Protein AF-A0AAE5ACA1-F1 (afdb_monomer)

Structure (mmCIF, N/CA/C/O backbone):
data_AF-A0AAE5ACA1-F1
#
_entry.id   AF-A0AAE5ACA1-F1
#
loop_
_atom_site.group_PDB
_atom_site.id
_atom_site.type_symbol
_atom_site.label_atom_id
_atom_site.label_alt_id
_atom_site.label_comp_id
_atom_site.label_asym_id
_atom_site.label_entity_id
_atom_site.label_seq_id
_atom_site.pdbx_PDB_ins_code
_atom_site.Cartn_x
_atom_site.Cartn_y
_atom_site.Cartn_z
_atom_site.occupancy
_atom_site.B_iso_or_equiv
_atom_site.auth_seq_id
_atom_site.auth_comp_id
_atom_site.auth_asym_id
_atom_site.auth_atom_id
_atom_site.pdbx_PDB_model_num
ATOM 1 N N . MET A 1 1 ? -1.732 9.819 24.406 1.00 67.88 1 MET A N 1
ATOM 2 C CA . MET A 1 1 ? -2.310 10.592 23.295 1.00 67.88 1 MET A CA 1
ATOM 3 C C . MET A 1 1 ? -3.743 10.126 23.120 1.00 67.88 1 MET A C 1
ATOM 5 O O . MET A 1 1 ? -3.952 8.918 23.085 1.00 67.88 1 MET A O 1
ATOM 9 N N . GLU A 1 2 ? -4.710 11.038 23.127 1.00 81.44 2 GLU A N 1
ATOM 10 C CA . GLU A 1 2 ? -6.114 10.719 22.841 1.00 81.44 2 GLU A CA 1
ATOM 11 C C . GLU A 1 2 ? -6.339 10.936 21.340 1.00 81.44 2 GLU A C 1
ATOM 13 O O . GLU A 1 2 ? -6.023 12.008 20.834 1.00 81.44 2 GLU A O 1
ATOM 18 N N . ILE A 1 3 ? -6.779 9.899 20.620 1.00 90.94 3 ILE A N 1
ATOM 19 C CA . ILE A 1 3 ? -7.011 9.970 19.170 1.00 90.94 3 ILE A CA 1
ATOM 20 C C . ILE A 1 3 ? -8.445 10.446 18.935 1.00 90.94 3 ILE A C 1
ATOM 22 O O . ILE A 1 3 ? -9.387 9.801 19.400 1.00 90.94 3 ILE A O 1
ATOM 26 N N . ASP A 1 4 ? -8.607 11.526 18.173 1.00 92.88 4 ASP A N 1
ATOM 27 C CA . ASP A 1 4 ? -9.909 11.953 17.661 1.00 92.88 4 ASP A CA 1
ATOM 28 C C . ASP A 1 4 ? -10.275 11.122 16.420 1.00 92.88 4 ASP A C 1
ATOM 30 O O . ASP A 1 4 ? -9.836 11.387 15.300 1.00 92.88 4 ASP A O 1
ATOM 34 N N . PHE A 1 5 ? -11.079 10.077 16.619 1.00 94.19 5 PHE A N 1
ATOM 35 C CA . PHE A 1 5 ? -11.501 9.207 15.523 1.00 94.19 5 PHE A CA 1
ATOM 36 C C . PHE A 1 5 ? -12.551 9.834 14.596 1.00 94.19 5 PHE A C 1
ATOM 38 O O . PHE A 1 5 ? -12.733 9.321 13.490 1.00 94.19 5 PHE A O 1
ATOM 45 N N . ASP A 1 6 ? -13.198 10.935 14.991 1.00 92.62 6 ASP A N 1
ATOM 46 C CA . ASP A 1 6 ? -14.065 11.694 14.086 1.00 92.62 6 ASP A CA 1
ATOM 47 C C . ASP A 1 6 ? -13.211 12.477 13.080 1.00 92.62 6 ASP A C 1
ATOM 49 O O . ASP A 1 6 ? -13.535 12.515 11.888 1.00 92.62 6 ASP A O 1
ATOM 53 N N . GLN A 1 7 ? -12.071 13.023 13.525 1.00 91.38 7 GLN A N 1
ATOM 54 C CA . GLN A 1 7 ? -11.072 13.594 12.619 1.00 91.38 7 GLN A CA 1
ATOM 55 C C . GLN A 1 7 ? -10.506 12.525 11.676 1.00 91.38 7 GLN A C 1
ATOM 57 O O . GLN A 1 7 ? -10.502 12.735 10.462 1.00 91.38 7 GLN A O 1
ATOM 62 N N . VAL A 1 8 ? -10.102 11.359 12.200 1.00 93.50 8 VAL A N 1
ATOM 63 C CA . VAL A 1 8 ? -9.624 10.244 11.358 1.00 93.50 8 VAL A CA 1
ATOM 64 C C . VAL A 1 8 ? -10.678 9.872 10.312 1.00 93.50 8 VAL A C 1
ATOM 66 O O . VAL A 1 8 ? -10.352 9.753 9.135 1.00 93.50 8 VAL A O 1
ATOM 69 N N . ALA A 1 9 ? -11.954 9.753 10.695 1.00 93.88 9 ALA A N 1
ATOM 70 C CA . ALA A 1 9 ? -13.037 9.459 9.756 1.00 93.88 9 ALA A CA 1
ATOM 71 C C . ALA A 1 9 ? -13.152 10.506 8.631 1.00 93.88 9 ALA A C 1
ATOM 73 O O . ALA A 1 9 ? -13.377 10.145 7.474 1.00 93.88 9 ALA A O 1
ATOM 74 N N . ALA A 1 10 ? -12.983 11.792 8.949 1.00 91.44 10 ALA A N 1
ATOM 75 C CA . ALA A 1 10 ? -13.021 12.865 7.958 1.00 91.44 10 ALA A CA 1
ATOM 76 C C . ALA A 1 10 ? -11.857 12.789 6.951 1.00 91.44 10 ALA A C 1
ATOM 78 O O . ALA A 1 10 ? -12.028 13.171 5.793 1.00 91.44 10 ALA A O 1
ATOM 79 N N . GLU A 1 11 ? -10.699 12.270 7.362 1.00 90.38 11 GLU A N 1
ATOM 80 C CA . GLU A 1 11 ? -9.520 12.112 6.501 1.00 90.38 11 GLU A CA 1
ATOM 81 C C . GLU A 1 11 ? -9.632 10.920 5.540 1.00 90.38 11 GLU A C 1
ATOM 83 O O . GLU A 1 11 ? -9.074 10.967 4.446 1.00 90.38 11 GLU A O 1
ATOM 88 N N . LEU A 1 12 ? -10.375 9.867 5.902 1.00 90.75 12 LEU A N 1
ATOM 89 C CA . LEU A 1 12 ? -10.490 8.646 5.089 1.00 90.75 12 LEU A CA 1
ATOM 90 C C . LEU A 1 12 ? -11.206 8.856 3.753 1.00 90.75 12 LEU A C 1
ATOM 92 O O . LEU A 1 12 ? -11.100 8.013 2.863 1.00 90.75 12 LEU A O 1
ATOM 96 N N . THR A 1 13 ? -11.993 9.922 3.600 1.00 82.19 13 THR A N 1
ATOM 97 C CA . THR A 1 13 ? -12.669 10.196 2.333 1.00 82.19 13 THR A CA 1
ATOM 98 C C . THR A 1 13 ? -12.988 11.676 2.149 1.00 82.19 13 THR A C 1
ATOM 100 O O . THR A 1 13 ? -13.718 12.283 2.925 1.00 82.19 13 THR A O 1
ATOM 103 N N . SER A 1 14 ? -12.509 12.254 1.045 1.00 75.19 14 SER A N 1
ATOM 104 C CA . SER A 1 14 ? -12.873 13.620 0.634 1.00 75.19 14 SER A CA 1
ATOM 105 C C . SER A 1 14 ? -14.267 13.702 -0.003 1.00 75.19 14 SER A C 1
ATOM 107 O O . SER A 1 14 ? -14.887 14.766 -0.048 1.00 75.19 14 SER A O 1
ATOM 109 N N . LYS A 1 15 ? -14.770 12.573 -0.517 1.00 71.25 15 LYS A N 1
ATOM 110 C CA . LYS A 1 15 ? -16.082 12.433 -1.156 1.00 71.25 15 LYS A CA 1
ATOM 111 C C . LYS A 1 15 ? -16.734 11.157 -0.640 1.00 71.25 15 LYS A C 1
ATOM 113 O O . LYS A 1 15 ? -16.559 10.095 -1.231 1.00 71.25 15 LYS A O 1
ATOM 118 N N . GLY A 1 16 ? -17.503 11.270 0.436 1.00 85.69 16 GLY A N 1
ATOM 119 C CA . GLY A 1 16 ? -18.169 10.122 1.035 1.00 85.69 16 GLY A CA 1
ATOM 120 C C . GLY A 1 16 ? -18.468 10.319 2.511 1.00 85.69 16 GLY A C 1
ATOM 121 O O . GLY A 1 16 ? -18.552 11.447 3.000 1.00 85.69 16 GLY A O 1
ATOM 122 N N . LYS A 1 17 ? -18.646 9.198 3.204 1.00 93.50 17 LYS A N 1
ATOM 123 C CA . LYS A 1 17 ? -18.712 9.113 4.661 1.00 93.50 17 LYS A CA 1
ATOM 124 C C . LYS A 1 17 ? -17.820 7.975 5.128 1.00 93.50 17 LYS A C 1
ATOM 126 O O . LYS A 1 17 ? -17.841 6.907 4.522 1.00 93.50 17 LYS A O 1
ATOM 131 N N . ALA A 1 18 ? -17.101 8.195 6.217 1.00 96.06 18 ALA A N 1
ATOM 132 C CA . ALA A 1 18 ? -16.502 7.118 6.981 1.00 96.06 18 ALA A CA 1
ATOM 133 C C . ALA A 1 18 ? -17.106 7.092 8.386 1.00 96.06 18 ALA A C 1
ATOM 135 O O . ALA A 1 18 ? -17.489 8.128 8.929 1.00 96.06 18 ALA A O 1
ATOM 136 N N . GLU A 1 19 ? -17.227 5.898 8.945 1.00 95.81 19 GLU A N 1
ATOM 137 C CA . GLU A 1 19 ? -17.817 5.647 10.255 1.00 95.81 19 GLU A CA 1
ATOM 138 C C . GLU A 1 19 ? -16.906 4.691 11.022 1.00 95.81 19 GLU A C 1
ATOM 140 O O . GLU A 1 19 ? -16.584 3.608 10.525 1.00 95.81 19 GLU A O 1
ATOM 145 N N . LEU A 1 20 ? -16.494 5.081 12.230 1.00 97.31 20 LEU A N 1
ATOM 146 C CA . LEU A 1 20 ? -15.822 4.172 13.153 1.00 97.31 20 LEU A CA 1
ATOM 147 C C . LEU A 1 20 ? -16.817 3.097 13.601 1.00 97.31 20 LEU A C 1
ATOM 149 O O . LEU A 1 20 ? -17.879 3.406 14.142 1.00 97.31 20 LEU A O 1
ATOM 153 N N . ILE A 1 21 ? -16.455 1.828 13.428 1.00 97.94 21 ILE A N 1
ATOM 154 C CA . ILE A 1 21 ? -17.321 0.713 13.803 1.00 97.94 21 ILE A CA 1
ATOM 155 C C . ILE A 1 21 ? -17.031 0.297 15.239 1.00 97.94 21 ILE A C 1
ATOM 157 O O . ILE A 1 21 ? -15.906 -0.060 15.592 1.00 97.94 21 ILE A O 1
ATOM 161 N N . LEU A 1 22 ? -18.076 0.328 16.065 1.00 96.19 22 LEU A N 1
ATOM 162 C CA . LEU A 1 22 ? -18.044 -0.149 17.445 1.00 96.19 22 LEU A CA 1
ATOM 163 C C . LEU A 1 22 ? -18.603 -1.579 17.543 1.00 96.19 22 LEU A C 1
ATOM 165 O O . LEU A 1 22 ? -19.462 -1.943 16.729 1.00 96.19 22 LEU A O 1
ATOM 169 N N . PRO A 1 23 ? -18.165 -2.394 18.525 1.00 94.75 23 PRO A N 1
ATOM 170 C CA . PRO A 1 23 ? -18.620 -3.781 18.688 1.00 94.75 23 PRO A CA 1
ATOM 171 C C . PRO A 1 23 ? -20.138 -3.955 18.804 1.00 94.75 23 PRO A C 1
ATOM 173 O O . PRO A 1 23 ? -20.672 -4.994 18.423 1.00 94.75 23 PRO A O 1
ATOM 176 N N . ASP A 1 24 ? -20.819 -2.959 19.364 1.00 93.62 24 ASP A N 1
ATOM 177 C CA . ASP A 1 24 ? -22.258 -2.923 19.625 1.00 93.62 24 ASP A CA 1
ATOM 178 C C . ASP A 1 24 ? -23.060 -2.222 18.515 1.00 93.62 24 ASP A C 1
ATOM 180 O O . ASP A 1 24 ? -24.291 -2.169 18.568 1.00 93.62 24 ASP A O 1
ATOM 184 N N . SER A 1 25 ? -22.381 -1.711 17.486 1.00 94.50 25 SER A N 1
ATOM 185 C CA . SER A 1 25 ? -23.029 -1.095 16.331 1.00 94.50 25 SER A CA 1
ATOM 186 C C . SER A 1 25 ? -23.761 -2.133 15.473 1.00 94.50 25 SER A C 1
ATOM 188 O O . SER A 1 25 ? -23.367 -3.295 15.377 1.00 94.50 25 SER A O 1
ATOM 190 N N . ALA A 1 26 ? -24.812 -1.705 14.766 1.00 92.06 26 ALA A N 1
ATOM 191 C CA . ALA A 1 26 ? -25.564 -2.590 13.871 1.00 92.06 26 ALA A CA 1
ATOM 192 C C . ALA A 1 26 ? -24.689 -3.196 12.753 1.00 92.06 26 ALA A C 1
ATOM 194 O O . ALA A 1 26 ? -24.917 -4.331 12.341 1.00 92.06 26 ALA A O 1
ATOM 195 N N . ARG A 1 27 ? -23.665 -2.460 12.299 1.00 94.56 27 ARG A N 1
ATOM 196 C CA . ARG A 1 27 ? -22.731 -2.886 11.243 1.00 94.56 27 ARG A CA 1
ATOM 197 C C . ARG A 1 27 ? -21.652 -3.854 11.723 1.00 94.56 27 ARG A C 1
ATOM 199 O O . ARG A 1 27 ? -20.968 -4.436 10.888 1.00 94.56 27 ARG A O 1
ATOM 206 N N . ALA A 1 28 ? -21.504 -4.069 13.031 1.00 95.44 28 ALA A N 1
ATOM 207 C CA . ALA A 1 28 ? -20.516 -5.001 13.577 1.00 95.44 28 ALA A CA 1
ATOM 208 C C . ALA A 1 28 ? -20.670 -6.428 13.017 1.00 95.44 28 ALA A 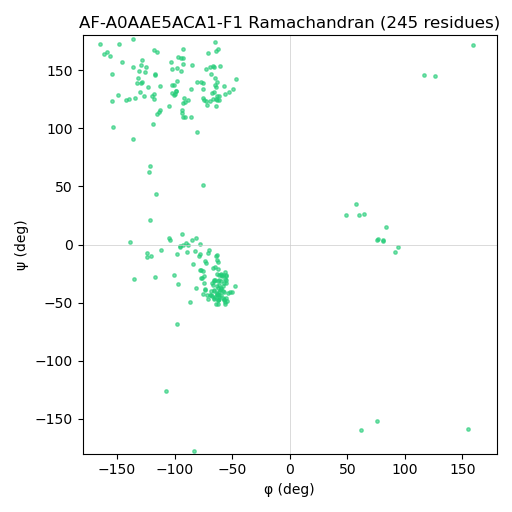C 1
ATOM 210 O O . ALA A 1 28 ? -19.686 -7.149 12.884 1.00 95.44 28 ALA A O 1
ATOM 211 N N . ALA A 1 29 ? -21.897 -6.826 12.657 1.00 94.88 29 ALA A N 1
ATOM 212 C CA . ALA A 1 29 ? -22.193 -8.132 12.068 1.00 94.88 29 ALA A CA 1
ATOM 213 C C . ALA A 1 29 ? -21.713 -8.290 10.611 1.00 94.88 29 ALA A C 1
ATOM 215 O O . ALA A 1 29 ? -21.649 -9.413 10.117 1.00 94.88 29 ALA A O 1
ATOM 216 N N . GLU A 1 30 ? -21.398 -7.188 9.927 1.00 96.12 30 GLU A N 1
ATOM 217 C CA . GLU A 1 30 ? -20.930 -7.166 8.534 1.00 96.12 30 GLU A CA 1
ATOM 218 C C . GLU A 1 30 ? -19.397 -7.069 8.431 1.00 96.12 30 GLU A C 1
ATOM 220 O O . GLU A 1 30 ? -18.847 -7.191 7.337 1.00 96.12 30 GLU A O 1
ATOM 225 N N . VAL A 1 31 ? -18.701 -6.843 9.552 1.00 97.31 31 VAL A N 1
ATOM 226 C CA . VAL A 1 31 ? -17.237 -6.728 9.588 1.00 97.31 31 VAL A CA 1
ATOM 227 C C . VAL A 1 31 ? -16.596 -8.061 9.182 1.00 97.31 31 VAL A C 1
ATOM 229 O O . VAL A 1 31 ? -17.020 -9.106 9.686 1.00 97.31 31 VAL A O 1
ATOM 232 N N . PRO A 1 32 ? -15.552 -8.048 8.326 1.00 96.25 32 PRO A N 1
ATOM 233 C CA . PRO A 1 32 ? -14.810 -9.250 7.964 1.00 96.25 32 PRO A CA 1
ATOM 234 C C . PRO A 1 32 ? -14.392 -10.078 9.181 1.00 96.25 32 PRO A C 1
ATOM 236 O O . PRO A 1 32 ? -13.854 -9.540 10.150 1.00 96.25 32 PRO A O 1
ATOM 239 N N . GLU A 1 33 ? -14.598 -11.398 9.120 1.00 95.00 33 GLU A N 1
ATOM 240 C CA . GLU A 1 33 ? -14.386 -12.303 10.260 1.00 95.00 33 GLU A CA 1
ATOM 241 C C . GLU A 1 33 ? -12.977 -12.166 10.857 1.00 95.00 33 GLU A C 1
ATOM 243 O O . GLU A 1 33 ? -12.813 -12.073 12.075 1.00 95.00 33 GLU A O 1
ATOM 248 N N . ARG A 1 34 ? -11.964 -12.052 9.989 1.00 94.62 34 ARG A N 1
ATOM 249 C CA . ARG A 1 34 ? -10.560 -11.868 10.384 1.00 94.62 34 ARG A CA 1
ATOM 250 C C . ARG A 1 34 ? -10.316 -10.603 11.214 1.00 94.62 34 ARG A C 1
ATOM 252 O O . ARG A 1 34 ? -9.392 -10.574 12.015 1.00 94.62 34 ARG A O 1
ATOM 259 N N . TRP A 1 35 ? -11.147 -9.573 11.072 1.00 97.50 35 TRP A N 1
ATOM 260 C CA . TRP A 1 35 ? -11.010 -8.310 11.800 1.00 97.50 35 TRP A CA 1
ATOM 261 C C . TRP A 1 35 ? -11.857 -8.247 13.070 1.00 97.50 35 TRP A C 1
ATOM 263 O O . TRP A 1 35 ? -11.758 -7.274 13.817 1.00 97.50 35 TRP A O 1
ATOM 273 N N . LEU A 1 36 ? -12.648 -9.281 13.380 1.00 96.88 36 LEU A N 1
ATOM 274 C CA . LEU A 1 36 ? -13.468 -9.302 14.594 1.00 96.88 36 LEU A CA 1
ATOM 275 C C . LEU A 1 36 ? -12.630 -9.225 15.875 1.00 96.88 36 LEU A C 1
ATOM 277 O O . LEU A 1 36 ? -13.101 -8.666 16.863 1.00 96.88 36 LEU A O 1
ATOM 281 N N . GLY A 1 37 ? -11.401 -9.750 15.865 1.00 97.25 37 GLY A N 1
ATOM 282 C CA . GLY A 1 37 ? -10.477 -9.611 16.994 1.00 97.25 37 GLY A CA 1
ATOM 283 C C . GLY A 1 37 ? -10.041 -8.159 17.220 1.00 97.25 37 GLY A C 1
ATOM 284 O O . GLY A 1 37 ? -10.004 -7.708 18.359 1.00 97.25 37 GLY A O 1
ATOM 285 N N . VAL A 1 38 ? -9.806 -7.399 16.144 1.00 98.12 38 VAL A N 1
ATOM 286 C CA . VAL A 1 38 ? -9.532 -5.954 16.230 1.00 98.12 38 VAL A CA 1
ATOM 287 C C . VAL A 1 38 ? -10.786 -5.198 16.663 1.00 98.12 38 VAL A C 1
ATOM 289 O O . VAL A 1 38 ? -10.714 -4.340 17.534 1.00 98.12 38 VAL A O 1
ATOM 292 N N . LEU A 1 39 ? -11.953 -5.528 16.102 1.00 98.12 39 LEU A N 1
ATOM 293 C CA . LEU A 1 39 ? -13.209 -4.874 16.465 1.00 98.12 39 LEU A CA 1
ATOM 294 C C . LEU A 1 39 ? -13.509 -5.018 17.962 1.00 98.12 39 LEU A C 1
ATOM 296 O O . LEU A 1 39 ? -13.885 -4.042 18.596 1.00 98.12 39 LEU A O 1
ATOM 300 N N . ARG A 1 40 ? -13.349 -6.228 18.511 1.00 97.00 40 ARG A N 1
ATOM 301 C CA . ARG A 1 40 ? -13.736 -6.585 19.886 1.00 97.00 40 ARG A CA 1
ATOM 302 C C . ARG A 1 40 ? -12.652 -6.343 20.936 1.00 97.00 40 ARG A C 1
ATOM 304 O O . ARG A 1 40 ? -12.940 -6.555 22.105 1.00 97.00 40 ARG A O 1
ATOM 311 N N . GLY A 1 41 ? -11.435 -5.965 20.544 1.00 96.56 41 GLY A N 1
ATOM 312 C CA . GLY A 1 41 ? -10.348 -5.727 21.494 1.00 96.56 41 GLY A CA 1
ATOM 313 C C . GLY A 1 41 ? -10.676 -4.564 22.431 1.00 96.56 41 GLY A C 1
ATOM 314 O O . GLY A 1 41 ? -10.997 -3.464 21.967 1.00 96.56 41 GLY A O 1
ATOM 315 N N . ASP A 1 42 ? -10.554 -4.790 23.738 1.00 93.75 42 ASP A N 1
ATOM 316 C CA . ASP A 1 42 ? -10.948 -3.838 24.783 1.00 93.75 42 ASP A CA 1
ATOM 317 C C . ASP A 1 42 ? -9.908 -2.718 24.950 1.00 93.75 42 ASP A C 1
ATOM 319 O O . ASP A 1 42 ? -10.215 -1.614 25.407 1.00 93.75 42 ASP A O 1
ATOM 323 N N . SER A 1 43 ? -8.667 -2.964 24.517 1.00 96.50 43 SER A N 1
ATOM 324 C CA . SER A 1 43 ? -7.561 -2.006 24.570 1.00 96.50 43 SER A CA 1
ATOM 325 C C . SER A 1 43 ? -6.860 -1.837 23.221 1.00 96.50 43 SER A C 1
ATOM 327 O O . SER A 1 43 ? -6.907 -2.707 22.352 1.00 96.50 43 SER A O 1
ATOM 329 N N . ALA A 1 44 ? -6.164 -0.710 23.048 1.00 96.88 44 ALA A N 1
ATOM 330 C CA . ALA A 1 44 ? -5.338 -0.487 21.862 1.00 96.88 44 ALA A CA 1
ATOM 331 C C . ALA A 1 44 ? -4.200 -1.517 21.757 1.00 96.88 44 ALA A C 1
ATOM 333 O O . ALA A 1 44 ? -3.815 -1.917 20.666 1.00 96.88 44 ALA A O 1
ATOM 334 N N . GLU A 1 45 ? -3.677 -1.999 22.886 1.00 97.38 45 GLU A N 1
ATOM 335 C CA . GLU A 1 45 ? -2.658 -3.050 22.910 1.00 97.38 45 GLU A CA 1
ATOM 336 C C . GLU A 1 45 ? -3.166 -4.362 22.304 1.00 97.38 45 GLU A C 1
ATOM 338 O O . GLU A 1 45 ? -2.514 -4.911 21.417 1.00 97.38 45 GLU A O 1
ATOM 343 N N . GLU A 1 46 ? -4.356 -4.814 22.702 1.00 97.81 46 GLU A N 1
ATOM 344 C CA . GLU A 1 46 ? -4.980 -6.016 22.139 1.00 97.81 46 GLU A CA 1
ATOM 345 C C . GLU A 1 46 ? -5.249 -5.866 20.641 1.00 97.81 46 GLU A C 1
ATOM 347 O O . GLU A 1 46 ? -4.909 -6.753 19.856 1.00 97.81 46 GLU A O 1
ATOM 352 N N . ARG A 1 47 ? -5.802 -4.719 20.225 1.00 98.38 47 ARG A N 1
ATOM 353 C CA . ARG A 1 47 ? -6.104 -4.446 18.813 1.00 98.38 47 ARG A CA 1
ATOM 354 C C . ARG A 1 47 ? -4.853 -4.443 17.944 1.00 98.38 47 ARG A C 1
ATOM 356 O O . ARG A 1 47 ? -4.863 -5.058 16.879 1.00 98.38 47 ARG A O 1
ATOM 363 N N . ARG A 1 48 ? -3.766 -3.821 18.413 1.00 98.25 48 ARG A N 1
ATOM 364 C CA . ARG A 1 48 ? -2.456 -3.860 17.744 1.00 98.25 48 ARG A CA 1
ATOM 365 C C . ARG A 1 48 ? -1.916 -5.281 17.658 1.00 98.25 48 ARG A C 1
ATOM 367 O O . ARG A 1 48 ? -1.505 -5.693 16.581 1.00 98.25 48 ARG A O 1
ATOM 374 N N . GLY A 1 49 ? -1.956 -6.036 18.757 1.00 97.88 49 GLY A N 1
ATOM 375 C CA . GLY A 1 49 ? -1.478 -7.419 18.795 1.00 97.88 49 GLY A CA 1
ATOM 376 C C . GLY A 1 49 ? -2.180 -8.305 17.765 1.00 97.88 49 GLY A C 1
ATOM 377 O O . GLY A 1 49 ? -1.518 -8.982 16.982 1.00 97.88 49 GLY A O 1
ATOM 378 N N . VAL A 1 50 ? -3.515 -8.238 17.702 1.00 97.94 50 VAL A N 1
ATOM 379 C CA . VAL A 1 50 ? -4.303 -8.956 16.688 1.00 97.94 50 VAL A CA 1
ATOM 380 C C . VAL A 1 50 ? -3.952 -8.472 15.282 1.00 97.94 50 VAL A C 1
ATOM 382 O O . VAL A 1 50 ? -3.622 -9.285 14.422 1.00 97.94 50 VAL A O 1
ATOM 385 N N . ALA A 1 51 ? -3.978 -7.160 15.042 1.00 98.06 51 ALA A N 1
ATOM 386 C CA . ALA A 1 51 ? -3.729 -6.601 13.719 1.00 98.06 51 ALA A CA 1
ATOM 387 C C . ALA A 1 51 ? -2.333 -6.946 13.177 1.00 98.06 51 ALA A C 1
ATOM 389 O O . ALA A 1 51 ? -2.203 -7.217 11.985 1.00 98.06 51 ALA A O 1
ATOM 390 N N . LEU A 1 52 ? -1.305 -6.939 14.031 1.00 97.62 52 LEU A N 1
ATOM 391 C CA . LEU A 1 52 ? 0.070 -7.284 13.665 1.00 97.62 52 LEU A CA 1
ATOM 392 C C . LEU A 1 52 ? 0.277 -8.794 13.514 1.00 97.62 52 LEU A C 1
ATOM 394 O O . LEU A 1 52 ? 1.071 -9.198 12.677 1.00 97.62 52 LEU A O 1
ATOM 398 N N . SER A 1 53 ? -0.486 -9.634 14.224 1.00 96.62 53 SER A N 1
ATOM 399 C CA . SER A 1 53 ? -0.435 -11.098 14.048 1.00 96.62 53 SER A CA 1
ATOM 400 C C . SER A 1 53 ? -0.837 -11.585 12.650 1.00 96.62 53 SER A C 1
ATOM 402 O O . SER A 1 53 ? -0.587 -12.737 12.307 1.00 96.62 53 SER A O 1
ATOM 404 N N . HIS A 1 54 ? -1.474 -10.725 11.851 1.00 95.25 54 HIS A N 1
ATOM 405 C CA . HIS A 1 54 ? -1.820 -11.029 10.465 1.00 95.25 54 HIS A CA 1
ATOM 406 C C . HIS A 1 54 ? -0.680 -10.763 9.482 1.00 95.25 54 HIS A C 1
ATOM 408 O O . HIS A 1 54 ? -0.765 -11.230 8.352 1.00 95.25 54 HIS A O 1
ATOM 414 N N . TRP A 1 55 ? 0.339 -9.994 9.872 1.00 97.62 55 TRP A N 1
ATOM 415 C CA . TRP A 1 55 ? 1.449 -9.658 8.989 1.00 97.62 55 TRP A CA 1
ATOM 416 C C . TRP A 1 55 ? 2.389 -10.853 8.830 1.00 97.62 55 TRP A C 1
ATOM 418 O O . TRP A 1 55 ? 2.752 -11.499 9.810 1.00 97.62 55 TRP A O 1
ATOM 428 N N . GLY A 1 56 ? 2.777 -11.135 7.586 1.00 95.00 56 GLY A N 1
ATOM 429 C CA . GLY A 1 56 ? 3.782 -12.146 7.267 1.00 95.00 56 GLY A CA 1
ATOM 430 C C . GLY A 1 56 ? 5.200 -11.650 7.543 1.00 95.00 56 GLY A C 1
ATOM 431 O O . GLY A 1 56 ? 5.527 -10.498 7.243 1.00 95.00 56 GLY A O 1
ATOM 432 N N . ASP A 1 57 ? 6.040 -12.533 8.089 1.00 96.75 57 ASP A N 1
ATOM 433 C CA . ASP A 1 57 ? 7.448 -12.237 8.380 1.00 96.75 57 ASP A CA 1
ATOM 434 C C . ASP A 1 57 ? 8.221 -11.857 7.108 1.00 96.75 57 ASP A C 1
ATOM 436 O O . ASP A 1 57 ? 9.027 -10.935 7.133 1.00 96.75 57 ASP A O 1
ATOM 440 N N . ASP A 1 58 ? 7.922 -12.502 5.977 1.00 97.06 58 ASP A N 1
ATOM 441 C CA . ASP A 1 58 ? 8.583 -12.268 4.688 1.00 97.06 58 ASP A CA 1
ATOM 442 C C . ASP A 1 58 ? 8.395 -10.833 4.172 1.00 97.06 58 ASP A C 1
ATOM 444 O O . ASP A 1 58 ? 9.337 -10.218 3.669 1.00 97.06 58 ASP A O 1
ATOM 448 N N . PHE A 1 59 ? 7.192 -10.274 4.316 1.00 98.00 59 PHE A N 1
ATOM 449 C CA . PHE A 1 59 ? 6.933 -8.882 3.964 1.00 98.00 59 PHE A CA 1
ATOM 450 C C . PHE A 1 59 ? 7.590 -7.927 4.962 1.00 98.00 59 PHE A C 1
ATOM 452 O O . PHE A 1 59 ? 8.223 -6.964 4.547 1.00 98.00 59 PHE A O 1
ATOM 459 N N . LEU A 1 60 ? 7.498 -8.199 6.268 1.00 98.25 60 LEU A N 1
ATOM 460 C CA . LEU A 1 60 ? 8.117 -7.350 7.294 1.00 98.25 60 LEU A CA 1
ATOM 461 C C . LEU A 1 60 ? 9.651 -7.314 7.192 1.00 98.25 60 LEU A C 1
ATOM 463 O O . LEU A 1 60 ? 10.249 -6.265 7.421 1.00 98.25 60 LEU A O 1
ATOM 467 N N . GLU A 1 61 ? 10.288 -8.426 6.822 1.00 98.12 61 GLU A N 1
ATOM 468 C CA . GLU A 1 61 ? 11.729 -8.500 6.547 1.00 98.12 61 GLU A CA 1
ATOM 469 C C . GLU A 1 61 ? 12.138 -7.660 5.330 1.00 98.12 61 GLU A C 1
ATOM 471 O O . GLU A 1 61 ? 13.250 -7.134 5.294 1.00 98.12 61 GLU A O 1
ATOM 476 N N . MET A 1 62 ? 11.239 -7.509 4.353 1.00 97.94 62 MET A N 1
ATOM 477 C CA . MET A 1 62 ? 11.448 -6.682 3.163 1.00 97.94 62 MET A CA 1
ATOM 478 C C . MET A 1 62 ? 11.339 -5.177 3.465 1.00 97.94 62 MET A C 1
ATOM 480 O O . MET A 1 62 ? 11.978 -4.383 2.777 1.00 97.94 62 MET A O 1
ATOM 484 N N . ILE A 1 63 ? 10.572 -4.785 4.493 1.00 98.19 63 ILE A N 1
ATOM 485 C CA . ILE A 1 63 ? 10.387 -3.387 4.925 1.00 98.19 63 ILE A CA 1
ATOM 486 C C . ILE A 1 63 ? 10.793 -3.157 6.396 1.00 98.19 63 ILE A C 1
ATOM 488 O O . ILE A 1 63 ? 9.962 -2.813 7.243 1.00 98.19 63 ILE A O 1
ATOM 492 N N . PRO A 1 64 ? 12.073 -3.373 6.752 1.00 98.44 64 PRO A N 1
ATOM 493 C CA . PRO A 1 64 ? 12.505 -3.434 8.145 1.00 98.44 64 PRO A CA 1
ATOM 494 C C . PRO A 1 64 ? 12.367 -2.111 8.916 1.00 98.44 64 PRO A C 1
ATOM 496 O O . PRO A 1 64 ? 12.137 -2.147 10.131 1.00 98.44 64 PRO A O 1
ATOM 499 N N . GLN A 1 65 ? 12.504 -0.949 8.266 1.00 98.12 65 GLN A N 1
ATOM 500 C CA . GLN A 1 65 ? 12.335 0.348 8.933 1.00 98.12 65 GLN A CA 1
ATOM 501 C C . GLN A 1 65 ? 10.866 0.585 9.273 1.00 98.12 65 GLN A C 1
ATOM 503 O O . GLN A 1 65 ? 10.540 0.884 10.426 1.00 98.12 65 GLN A O 1
ATOM 508 N N . PHE A 1 66 ? 9.963 0.353 8.323 1.00 98.06 66 PHE A N 1
ATOM 509 C CA . PHE A 1 66 ? 8.533 0.476 8.565 1.00 98.06 66 PHE A CA 1
ATOM 510 C C . PHE A 1 66 ? 8.011 -0.606 9.525 1.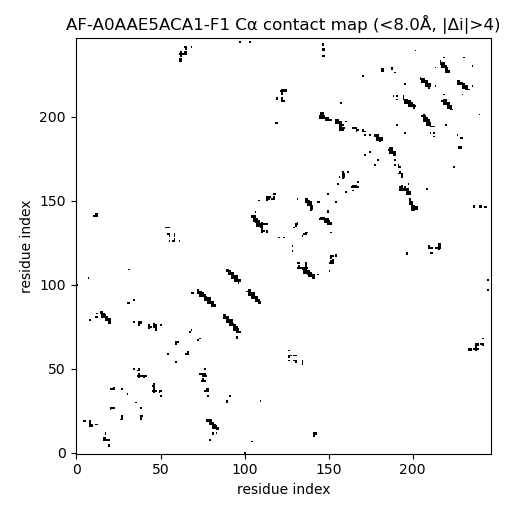00 98.06 66 PHE A C 1
ATOM 512 O O . PHE A 1 66 ? 7.151 -0.340 10.365 1.00 98.06 66 PHE A O 1
ATOM 519 N N . ALA A 1 67 ? 8.576 -1.814 9.499 1.00 98.31 67 ALA A N 1
ATOM 520 C CA . ALA A 1 67 ? 8.276 -2.842 10.493 1.00 98.31 67 ALA A CA 1
ATOM 521 C C . ALA A 1 67 ? 8.633 -2.378 11.920 1.00 98.31 67 ALA A C 1
ATOM 523 O O . ALA A 1 67 ? 7.885 -2.638 12.867 1.00 98.31 67 ALA A O 1
ATOM 524 N N . ALA A 1 68 ? 9.742 -1.646 12.089 1.00 97.75 68 ALA A N 1
ATOM 525 C CA . ALA A 1 68 ? 10.084 -1.031 13.370 1.00 97.75 68 ALA A CA 1
ATOM 526 C C . ALA A 1 68 ? 9.081 0.062 13.769 1.00 97.75 68 ALA A C 1
ATOM 528 O O . ALA A 1 68 ? 8.653 0.092 14.921 1.00 97.75 68 ALA A O 1
ATOM 529 N N . VAL A 1 69 ? 8.621 0.887 12.824 1.00 97.12 69 VAL A N 1
ATOM 530 C CA . VAL A 1 69 ? 7.540 1.861 13.059 1.00 97.12 69 VAL A CA 1
ATOM 531 C C . VAL A 1 69 ? 6.279 1.169 13.583 1.00 97.12 69 VAL A C 1
ATOM 533 O O . VAL A 1 69 ? 5.729 1.587 14.602 1.00 97.12 69 VAL A O 1
ATOM 536 N N . LEU A 1 70 ? 5.825 0.091 12.938 1.00 97.50 70 LEU A N 1
ATOM 537 C CA . LEU A 1 70 ? 4.627 -0.637 13.371 1.00 97.50 70 LEU A CA 1
ATOM 538 C C . LEU A 1 70 ? 4.770 -1.224 14.779 1.00 97.50 70 LEU A C 1
ATOM 540 O O . LEU A 1 70 ? 3.800 -1.272 15.533 1.00 97.50 70 LEU A O 1
ATOM 544 N N . ARG A 1 71 ? 5.970 -1.665 15.152 1.00 96.25 71 ARG A N 1
ATOM 545 C CA . ARG A 1 71 ? 6.235 -2.215 16.484 1.00 96.25 71 ARG A CA 1
ATOM 546 C C . ARG A 1 71 ? 6.311 -1.130 17.557 1.00 96.25 71 ARG A C 1
ATOM 548 O O . ARG A 1 71 ? 5.768 -1.314 18.645 1.00 96.25 71 ARG A O 1
ATOM 555 N N . ASP A 1 72 ? 6.981 -0.024 17.252 1.00 95.12 72 ASP A N 1
ATOM 556 C CA . ASP A 1 72 ? 7.421 0.940 18.261 1.00 95.12 72 ASP A CA 1
ATOM 557 C C . ASP A 1 72 ? 6.495 2.168 18.346 1.00 95.12 72 ASP A C 1
ATOM 559 O O . ASP A 1 72 ? 6.393 2.792 19.402 1.00 95.12 72 ASP A O 1
ATOM 563 N N . GLN A 1 73 ? 5.799 2.507 17.254 1.00 95.81 73 GLN A N 1
ATOM 564 C CA . GLN A 1 73 ? 5.046 3.761 17.099 1.00 95.81 73 GLN A CA 1
ATOM 565 C C . GLN A 1 73 ? 3.560 3.567 16.765 1.00 95.81 73 GLN A C 1
ATOM 567 O O . GLN A 1 73 ? 2.805 4.540 16.774 1.00 95.81 73 GLN A O 1
ATOM 572 N N . LEU A 1 74 ? 3.095 2.344 16.493 1.00 97.50 74 LEU A N 1
ATOM 573 C CA . LEU A 1 74 ? 1.669 2.084 16.280 1.00 97.50 74 LEU A CA 1
ATOM 574 C C . LEU A 1 74 ? 0.887 2.368 17.569 1.00 97.50 74 LEU A C 1
ATOM 576 O O . LEU A 1 74 ? 1.117 1.725 18.593 1.00 97.50 74 LEU A O 1
ATOM 580 N N . ILE A 1 75 ? -0.049 3.313 17.527 1.00 97.00 75 ILE A N 1
ATOM 581 C CA . ILE A 1 75 ? -0.849 3.737 18.681 1.00 97.00 75 ILE A CA 1
ATOM 582 C C . ILE A 1 75 ? -2.084 2.850 18.829 1.00 97.00 75 ILE A C 1
ATOM 584 O O . ILE A 1 75 ? -2.341 2.339 19.918 1.00 97.00 75 ILE A O 1
ATOM 588 N N . ASP A 1 76 ? -2.839 2.652 17.748 1.00 98.00 76 ASP A N 1
ATOM 589 C CA . ASP A 1 76 ? -4.076 1.866 17.740 1.00 98.00 76 ASP A CA 1
ATOM 590 C C . ASP A 1 76 ? -4.381 1.341 16.326 1.00 98.00 76 ASP A C 1
ATOM 592 O O . ASP A 1 76 ? -3.858 1.848 15.332 1.00 98.00 76 ASP A O 1
ATOM 596 N N . VAL A 1 77 ? -5.254 0.336 16.235 1.00 98.44 77 VAL A N 1
ATOM 597 C CA . VAL A 1 77 ? -5.826 -0.145 14.971 1.00 98.44 77 VAL A CA 1
ATOM 598 C C . VAL A 1 77 ? -7.337 -0.241 15.115 1.00 98.44 77 VAL A C 1
ATOM 600 O O . VAL A 1 77 ? -7.833 -0.806 16.090 1.00 98.44 77 VAL A O 1
ATOM 603 N N . ARG A 1 78 ? -8.087 0.311 14.158 1.00 98.31 78 ARG A N 1
ATOM 604 C CA . ARG A 1 78 ? -9.557 0.369 14.226 1.00 98.31 78 ARG A CA 1
ATOM 605 C C . ARG A 1 78 ? -10.222 -0.001 12.912 1.00 98.31 78 ARG A C 1
ATOM 607 O O . ARG A 1 78 ? -9.651 0.187 11.846 1.00 98.31 78 ARG A O 1
ATOM 614 N N . VAL A 1 79 ? -11.447 -0.513 13.006 1.00 98.38 79 VAL A N 1
ATOM 615 C CA . VAL A 1 79 ? -12.278 -0.847 11.846 1.00 98.38 79 VAL A CA 1
ATOM 616 C C . VAL A 1 79 ? -13.144 0.355 11.494 1.00 98.38 79 VAL A C 1
ATOM 618 O O . VAL A 1 79 ? -13.899 0.843 12.336 1.00 98.38 79 VAL A O 1
ATOM 621 N N . PHE A 1 80 ? -13.078 0.791 10.243 1.00 98.12 80 PHE A N 1
ATOM 622 C CA . PHE A 1 80 ? -13.962 1.813 9.698 1.00 98.12 80 PHE A CA 1
ATOM 623 C C . PHE A 1 80 ? -14.801 1.239 8.567 1.00 98.12 80 PHE A C 1
ATOM 625 O O . PHE A 1 80 ? -14.337 0.400 7.796 1.00 98.12 80 PHE A O 1
ATOM 632 N N . TRP A 1 81 ? -16.034 1.716 8.453 1.00 97.62 81 TRP A N 1
ATOM 633 C CA . TRP A 1 81 ? -16.853 1.539 7.263 1.00 97.62 81 TRP A CA 1
ATOM 634 C C . TRP A 1 81 ? -16.774 2.799 6.409 1.00 97.62 81 TRP A C 1
ATOM 636 O O . TRP A 1 81 ? -16.942 3.902 6.924 1.00 97.62 81 TRP A O 1
ATOM 646 N N . VAL A 1 82 ? -16.531 2.634 5.113 1.00 96.06 82 VAL A N 1
ATOM 647 C CA . VAL A 1 82 ? -16.407 3.723 4.143 1.00 96.06 82 VAL A CA 1
ATOM 648 C C . VAL A 1 82 ? -17.507 3.583 3.093 1.00 96.06 82 VAL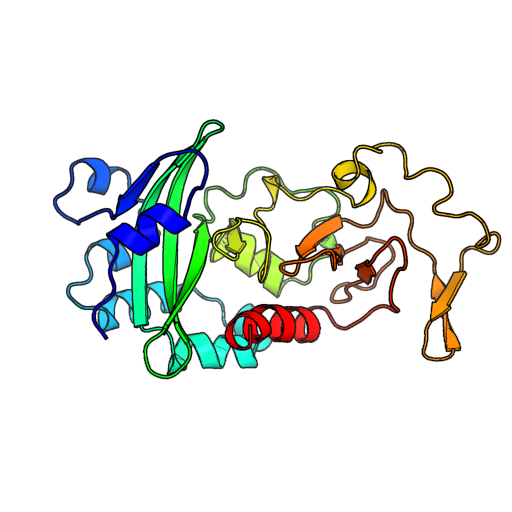 A C 1
ATOM 650 O O . VAL A 1 82 ? -17.678 2.521 2.496 1.00 96.06 82 VAL A O 1
ATOM 653 N N . ASP A 1 83 ? -18.235 4.672 2.855 1.00 94.69 83 ASP A N 1
ATOM 654 C CA . ASP A 1 83 ? -19.226 4.844 1.787 1.00 94.69 83 ASP A CA 1
ATOM 655 C C . ASP A 1 83 ? -18.783 5.982 0.887 1.00 94.69 83 ASP A C 1
ATOM 657 O O . ASP A 1 83 ? -18.894 7.159 1.242 1.00 94.69 83 ASP A O 1
ATOM 661 N N . ASN A 1 84 ? -18.264 5.630 -0.280 1.00 88.62 84 ASN A N 1
ATOM 662 C CA . ASN A 1 84 ? -17.881 6.594 -1.293 1.00 88.62 84 ASN A CA 1
ATOM 663 C C . ASN A 1 84 ? -18.760 6.415 -2.548 1.00 88.62 84 ASN A C 1
ATOM 665 O O . ASN A 1 84 ? -19.438 5.398 -2.699 1.00 88.62 84 ASN A O 1
ATOM 669 N N . PRO A 1 85 ? -18.767 7.381 -3.485 1.00 86.31 85 PRO A N 1
ATOM 670 C CA . PRO A 1 85 ? -19.613 7.315 -4.675 1.00 86.31 85 PRO A CA 1
ATOM 671 C C . PRO A 1 85 ? -19.444 6.061 -5.544 1.00 86.31 85 PRO A C 1
ATOM 673 O O . PRO A 1 85 ? -20.352 5.741 -6.307 1.00 86.31 85 PRO A O 1
ATOM 676 N N . LYS A 1 86 ? -18.292 5.382 -5.473 1.00 84.31 86 LYS A N 1
ATOM 677 C CA . LYS A 1 86 ? -17.972 4.204 -6.289 1.00 84.31 86 LYS A CA 1
ATOM 678 C C . LYS A 1 86 ? -18.244 2.887 -5.559 1.00 84.31 86 LYS A C 1
ATOM 680 O O . LYS A 1 86 ? -18.587 1.907 -6.212 1.00 84.31 86 LYS A O 1
ATOM 685 N N . SER A 1 87 ? -18.055 2.830 -4.240 1.00 88.00 87 SER A N 1
ATOM 686 C CA . SER A 1 87 ? -18.086 1.578 -3.483 1.00 88.00 87 SER A CA 1
ATOM 687 C C . SER A 1 87 ? -18.306 1.784 -1.981 1.00 88.00 87 SER A C 1
ATOM 689 O O . SER A 1 87 ? -18.119 2.873 -1.436 1.00 88.00 87 SER A O 1
ATOM 691 N N . ARG A 1 88 ? -18.681 0.688 -1.316 1.00 93.31 88 ARG A N 1
ATOM 692 C CA . ARG A 1 88 ? -18.852 0.570 0.133 1.00 93.31 88 ARG A CA 1
ATOM 693 C C . ARG A 1 88 ? -18.036 -0.598 0.642 1.00 93.31 88 ARG A C 1
ATOM 695 O O . ARG A 1 88 ? -18.192 -1.706 0.134 1.00 93.31 88 ARG A O 1
ATOM 702 N N . PHE A 1 89 ? -17.207 -0.369 1.647 1.00 94.75 89 PHE A N 1
ATOM 703 C CA . PHE A 1 89 ? -16.308 -1.395 2.165 1.00 94.75 89 PHE A CA 1
ATOM 704 C C . PHE A 1 89 ? -15.857 -1.072 3.587 1.00 94.75 89 PHE A C 1
ATOM 706 O O . PHE A 1 89 ? -16.020 0.049 4.067 1.00 94.75 89 PHE A O 1
ATOM 713 N N . PHE A 1 90 ? -15.292 -2.070 4.259 1.00 97.31 90 PHE A N 1
ATOM 714 C CA . PHE A 1 90 ? -14.582 -1.870 5.515 1.00 97.31 90 PHE A CA 1
ATOM 715 C C . PHE A 1 90 ? -13.086 -1.701 5.250 1.00 97.31 90 PHE A C 1
ATOM 717 O O . PHE A 1 90 ? -12.547 -2.308 4.323 1.00 97.31 90 PHE A O 1
ATOM 724 N N . VAL A 1 91 ? -12.419 -0.928 6.102 1.00 97.69 91 VAL A N 1
ATOM 725 C CA . VAL A 1 91 ? -10.956 -0.836 6.169 1.00 97.69 91 VAL A CA 1
ATOM 726 C C . VAL A 1 91 ? -10.477 -0.979 7.605 1.00 97.69 91 VAL A C 1
ATOM 728 O O . VAL A 1 91 ? -11.162 -0.559 8.543 1.00 97.69 91 VAL A O 1
ATOM 731 N N . LEU A 1 92 ? -9.282 -1.540 7.773 1.00 98.25 92 LEU A N 1
ATOM 732 C CA . LEU A 1 92 ? -8.501 -1.343 8.988 1.00 98.25 92 LEU A CA 1
ATOM 733 C C . LEU A 1 92 ? -7.692 -0.062 8.862 1.00 98.25 92 LEU A C 1
ATOM 735 O O . LEU A 1 92 ? -7.034 0.165 7.851 1.00 98.25 92 LEU A O 1
ATOM 739 N N . VAL A 1 93 ? -7.713 0.753 9.908 1.00 98.50 93 VAL A N 1
ATOM 740 C CA . VAL A 1 93 ? -6.924 1.976 10.002 1.00 98.50 93 VAL A CA 1
ATOM 741 C C . VAL A 1 93 ? -5.873 1.796 11.081 1.00 98.50 93 VAL A C 1
ATOM 743 O O . VAL A 1 93 ? -6.213 1.620 12.250 1.00 98.50 93 VAL A O 1
ATOM 746 N N . TYR A 1 94 ? -4.609 1.825 10.671 1.00 98.50 94 TYR A N 1
ATOM 747 C CA . TYR A 1 94 ? -3.433 1.784 11.532 1.00 98.50 94 TYR A CA 1
ATOM 748 C C . TYR A 1 94 ? -3.040 3.219 11.871 1.00 98.50 94 TYR A C 1
ATOM 750 O O . TYR A 1 94 ? -2.582 3.954 10.994 1.00 98.50 94 TYR A O 1
ATOM 758 N N . VAL A 1 95 ? -3.233 3.617 13.128 1.00 97.50 95 VAL A N 1
ATOM 759 C CA . VAL A 1 95 ? -2.890 4.956 13.620 1.00 97.50 95 VAL A CA 1
ATOM 760 C C . VAL A 1 95 ? -1.495 4.909 14.219 1.00 97.50 95 VAL A C 1
ATOM 762 O O . VAL A 1 95 ? -1.279 4.260 15.243 1.00 97.50 95 VAL A O 1
ATOM 765 N N . VAL A 1 96 ? -0.548 5.588 13.589 1.00 96.75 96 VAL A N 1
ATOM 766 C CA . VAL A 1 96 ? 0.868 5.585 13.965 1.00 96.75 96 VAL A CA 1
ATOM 767 C C . VAL A 1 96 ? 1.247 6.966 14.477 1.00 96.75 96 VAL A C 1
ATOM 769 O O . VAL A 1 96 ? 0.853 7.974 13.892 1.00 96.75 96 VAL A O 1
ATOM 772 N N . GLY A 1 97 ? 1.994 7.012 15.576 1.00 93.62 97 GLY A N 1
ATOM 773 C CA . GLY A 1 97 ? 2.488 8.260 16.144 1.00 93.62 97 GLY A CA 1
ATOM 774 C C . GLY A 1 97 ? 3.471 8.963 15.215 1.00 93.62 97 GLY A C 1
ATOM 775 O O . GLY A 1 97 ? 4.274 8.320 14.546 1.00 93.62 97 GLY A O 1
ATOM 776 N N . TYR A 1 98 ? 3.397 10.289 15.194 1.00 85.88 98 TYR A N 1
ATOM 777 C CA . TYR A 1 98 ? 4.279 11.156 14.424 1.00 85.88 98 TYR A CA 1
ATOM 778 C C . TYR A 1 98 ? 4.600 12.421 15.230 1.00 85.88 98 TYR A C 1
ATOM 780 O O . TYR A 1 98 ? 3.700 13.140 15.667 1.00 85.88 98 TYR A O 1
ATOM 788 N N . GLY A 1 99 ? 5.887 12.702 15.446 1.00 81.25 99 GLY A N 1
ATOM 789 C CA . GLY A 1 99 ? 6.316 13.803 16.312 1.00 81.25 99 GLY A CA 1
ATOM 790 C C . GLY A 1 99 ? 5.860 13.634 17.770 1.00 81.25 99 GLY A C 1
ATOM 791 O O . GLY A 1 99 ? 5.573 12.528 18.224 1.00 81.25 99 GLY A O 1
ATOM 792 N N . GLU A 1 100 ? 5.816 14.730 18.533 1.00 74.19 100 GLU A N 1
ATOM 793 C CA . GLU A 1 100 ? 5.475 14.676 19.967 1.00 74.19 100 GLU A CA 1
ATOM 794 C C . GLU A 1 100 ? 3.975 14.438 20.228 1.00 74.19 100 GLU A C 1
ATOM 796 O O . GLU A 1 100 ? 3.621 13.775 21.204 1.00 74.19 100 GLU A O 1
ATOM 801 N N . GLU A 1 101 ? 3.090 14.940 19.361 1.00 70.25 101 GLU A N 1
ATOM 802 C CA . GLU A 1 101 ? 1.630 14.902 19.577 1.00 70.25 101 GLU A CA 1
ATOM 803 C C . GLU A 1 101 ? 0.811 14.557 18.317 1.00 70.25 101 GLU A C 1
ATOM 805 O O . GLU A 1 101 ? -0.419 14.539 18.368 1.00 70.25 101 GLU A O 1
ATOM 810 N N . GLY A 1 102 ? 1.463 14.287 17.183 1.00 88.44 102 GLY A N 1
ATOM 811 C CA . GLY A 1 102 ? 0.800 13.997 15.914 1.00 88.44 102 GLY A CA 1
ATOM 812 C C . GLY A 1 102 ? 0.572 12.506 15.672 1.00 88.44 102 GLY A C 1
ATOM 813 O O . GLY A 1 102 ? 1.121 11.631 16.348 1.00 88.44 102 GLY A O 1
ATOM 814 N N . HIS A 1 103 ? -0.241 12.216 14.661 1.00 92.94 103 HIS A N 1
ATOM 815 C CA . HIS A 1 103 ? -0.400 10.872 14.126 1.00 92.94 103 HIS A CA 1
ATOM 816 C C . HIS A 1 103 ? -0.632 10.916 12.617 1.00 92.94 103 HIS A C 1
ATOM 818 O O . HIS A 1 103 ? -1.091 11.917 12.070 1.00 92.94 103 HIS A O 1
ATOM 824 N N . VAL A 1 104 ? -0.331 9.801 11.961 1.00 94.38 104 VAL A N 1
ATOM 825 C CA . VAL A 1 104 ? -0.674 9.532 10.564 1.00 94.38 104 VAL A CA 1
ATOM 826 C C . VAL A 1 104 ? -1.364 8.172 10.468 1.00 94.38 104 VAL A C 1
ATOM 828 O O . VAL A 1 104 ? -1.171 7.296 11.315 1.00 94.38 104 VAL A O 1
ATOM 831 N N . CYS A 1 105 ? -2.189 7.993 9.439 1.00 95.94 105 CYS A N 1
ATOM 832 C CA . CYS A 1 105 ? -3.041 6.812 9.303 1.00 95.94 105 CYS A CA 1
ATOM 833 C C . CYS A 1 105 ? -2.739 6.024 8.031 1.00 95.94 105 CYS A C 1
ATOM 835 O O . CYS A 1 105 ? -2.810 6.584 6.935 1.00 95.94 105 CYS A O 1
ATOM 837 N N . TRP A 1 106 ? -2.492 4.722 8.146 1.00 97.88 106 TRP A N 1
ATOM 838 C CA . TRP A 1 106 ? -2.550 3.809 7.000 1.00 97.88 106 TRP A CA 1
ATOM 839 C C . TRP A 1 106 ? -3.884 3.085 6.949 1.00 97.88 106 TRP A C 1
ATOM 841 O O . TRP A 1 106 ? -4.417 2.672 7.977 1.00 97.88 106 TRP A O 1
ATOM 851 N N . MET A 1 107 ? -4.403 2.923 5.743 1.00 97.50 107 MET A N 1
ATOM 852 C CA . MET A 1 107 ? -5.608 2.172 5.437 1.00 97.50 107 MET A CA 1
ATOM 853 C C . MET A 1 107 ? -5.238 0.816 4.868 1.00 97.50 107 MET A C 1
ATOM 855 O O . MET A 1 107 ? -4.377 0.736 3.999 1.00 97.50 107 MET A O 1
ATOM 859 N N . ALA A 1 108 ? -5.927 -0.226 5.315 1.00 98.12 108 ALA A N 1
ATOM 860 C CA . ALA A 1 108 ? -5.745 -1.587 4.845 1.00 98.12 108 ALA A CA 1
ATOM 861 C C . ALA A 1 108 ? -7.084 -2.215 4.447 1.00 98.12 108 ALA A C 1
ATOM 863 O O . ALA A 1 108 ? -8.091 -2.049 5.145 1.00 98.12 108 ALA A O 1
ATOM 864 N N . TRP A 1 109 ? -7.089 -2.958 3.342 1.00 97.31 109 TRP A N 1
ATOM 865 C CA . TRP A 1 109 ? -8.286 -3.611 2.810 1.00 97.31 109 TRP A CA 1
ATOM 866 C C . TRP A 1 109 ? -8.309 -5.097 3.133 1.00 97.31 109 TRP A C 1
ATOM 868 O O . TRP A 1 109 ? -7.270 -5.743 3.240 1.00 97.31 109 TRP A O 1
ATOM 878 N N . ASP A 1 110 ? -9.513 -5.654 3.251 1.00 96.50 110 ASP A N 1
ATOM 879 C CA . ASP A 1 110 ? -9.688 -7.083 3.494 1.00 96.50 110 ASP A CA 1
ATOM 880 C C . ASP A 1 110 ? -9.079 -7.874 2.325 1.00 96.50 110 ASP A C 1
ATOM 882 O O . ASP A 1 110 ? -9.475 -7.630 1.182 1.00 96.50 110 ASP A O 1
ATOM 886 N N . PRO A 1 111 ? -8.147 -8.815 2.552 1.00 95.88 111 PRO A N 1
ATOM 887 C CA . PRO A 1 111 ? -7.599 -9.654 1.488 1.00 95.88 111 PRO A CA 1
ATOM 888 C C . PRO A 1 111 ? -8.661 -10.416 0.687 1.00 95.88 111 PRO A C 1
ATOM 890 O O . PRO A 1 111 ? -8.464 -10.672 -0.499 1.00 95.88 111 PRO A O 1
ATOM 893 N N . ALA A 1 112 ? -9.833 -10.709 1.267 1.00 94.38 112 ALA A N 1
ATOM 894 C CA . ALA A 1 112 ? -10.943 -11.300 0.512 1.00 94.38 112 ALA A CA 1
ATOM 895 C C . ALA A 1 112 ? -11.477 -10.381 -0.612 1.00 94.38 112 ALA A C 1
ATOM 897 O O . ALA A 1 112 ? -12.211 -10.837 -1.488 1.00 94.38 112 ALA A O 1
ATOM 898 N N . SER A 1 113 ? -11.102 -9.096 -0.608 1.00 93.25 113 SER A N 1
ATOM 899 C CA . SER A 1 113 ? -11.456 -8.098 -1.623 1.00 93.25 113 SER A CA 1
ATOM 900 C C . SER A 1 113 ? -10.419 -7.925 -2.744 1.00 93.25 113 SER A C 1
ATOM 902 O O . SER A 1 113 ? -10.575 -7.011 -3.555 1.00 93.25 113 SER A O 1
ATOM 904 N N . LEU A 1 114 ? -9.396 -8.792 -2.812 1.00 92.62 114 LEU A N 1
ATOM 905 C CA . LEU A 1 114 ? -8.323 -8.752 -3.819 1.00 92.62 114 LEU A CA 1
ATOM 906 C C . LEU A 1 114 ? -8.849 -8.683 -5.262 1.00 92.62 114 LEU A C 1
ATOM 908 O O . LEU A 1 114 ? -8.318 -7.932 -6.074 1.00 92.62 114 LEU A O 1
ATOM 912 N N . GLY A 1 115 ? -9.907 -9.442 -5.560 1.00 89.75 115 GLY A N 1
ATOM 913 C CA . GLY A 1 115 ? -10.468 -9.552 -6.905 1.00 89.75 115 GLY A CA 1
ATOM 914 C C . GLY A 1 115 ? -9.625 -10.427 -7.837 1.00 89.75 115 GLY A C 1
ATOM 915 O O . GLY A 1 115 ? -8.958 -11.365 -7.394 1.00 89.75 115 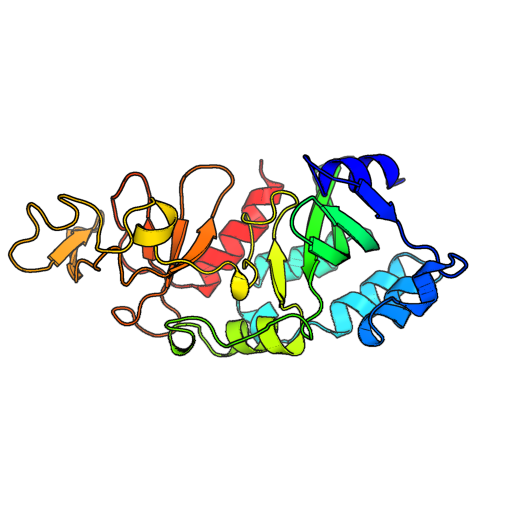GLY A O 1
ATOM 916 N N . ASP A 1 116 ? -9.705 -10.137 -9.136 1.00 90.44 116 ASP A N 1
ATOM 917 C CA . ASP A 1 116 ? -8.931 -10.831 -10.165 1.00 90.44 116 ASP A CA 1
ATOM 918 C C . ASP A 1 116 ? -7.451 -10.433 -10.112 1.00 90.44 116 ASP A C 1
ATOM 920 O O . ASP A 1 116 ? -7.090 -9.316 -9.741 1.00 90.44 116 ASP A O 1
ATOM 924 N N . THR A 1 117 ? -6.576 -11.352 -10.519 1.00 87.56 117 THR A N 1
ATOM 925 C CA . THR A 1 117 ? -5.137 -11.090 -10.599 1.00 87.56 117 THR A CA 1
ATOM 926 C C . THR A 1 117 ? -4.849 -9.988 -11.629 1.00 87.56 117 THR A C 1
ATOM 928 O O . THR A 1 117 ? -5.231 -10.146 -12.793 1.00 87.56 117 THR A O 1
ATOM 931 N N . PRO A 1 118 ? -4.165 -8.890 -11.248 1.00 89.25 118 PRO A N 1
ATOM 932 C CA . PRO A 1 118 ? -3.910 -7.784 -12.160 1.00 89.25 118 PRO A CA 1
ATOM 933 C C . PRO A 1 118 ? -2.886 -8.162 -13.233 1.00 89.25 118 PRO A C 1
ATOM 935 O O . PRO A 1 118 ? -2.136 -9.142 -13.133 1.00 89.25 118 PRO A O 1
ATOM 938 N N . ARG A 1 119 ? -2.831 -7.342 -14.283 1.00 89.19 119 ARG A N 1
ATOM 939 C CA . ARG A 1 119 ? -1.842 -7.485 -15.351 1.00 89.19 119 ARG A CA 1
ATOM 940 C C . ARG A 1 119 ? -0.426 -7.428 -14.768 1.00 89.19 119 ARG A C 1
ATOM 942 O O . ARG A 1 119 ? -0.124 -6.582 -13.938 1.00 89.19 119 ARG A O 1
ATOM 949 N N . PHE A 1 120 ? 0.433 -8.330 -15.244 1.00 93.31 120 PHE A N 1
ATOM 950 C CA . PHE A 1 120 ? 1.830 -8.457 -14.814 1.00 93.31 120 PHE A CA 1
ATOM 951 C C . PHE A 1 120 ? 2.030 -8.759 -13.323 1.00 93.31 120 PHE A C 1
ATOM 953 O O . PHE A 1 120 ? 3.104 -8.516 -12.805 1.00 93.31 120 PHE A O 1
ATOM 960 N N . TRP A 1 121 ? 1.057 -9.367 -12.645 1.00 95.00 121 TRP A N 1
ATOM 961 C CA . TRP A 1 121 ? 1.181 -9.768 -11.238 1.00 95.00 121 TRP A CA 1
ATOM 962 C C . TRP A 1 121 ? 2.478 -10.512 -10.869 1.00 95.00 121 TRP A C 1
ATOM 964 O O . TRP A 1 121 ? 3.033 -10.305 -9.792 1.00 95.00 121 TRP A O 1
ATOM 974 N N . ASP A 1 122 ? 2.993 -11.342 -11.777 1.00 95.56 122 ASP A N 1
ATOM 975 C CA . ASP A 1 122 ? 4.205 -12.135 -11.547 1.00 95.56 122 ASP A CA 1
ATOM 976 C C . ASP A 1 122 ? 5.503 -11.301 -11.496 1.00 95.56 122 ASP A C 1
ATOM 978 O O . ASP A 1 122 ? 6.566 -11.849 -11.211 1.00 95.56 122 ASP A O 1
ATOM 982 N N . THR A 1 123 ? 5.448 -9.987 -11.752 1.00 96.19 123 THR A N 1
ATOM 983 C CA . THR A 1 123 ? 6.593 -9.072 -11.576 1.00 96.19 123 THR A CA 1
ATOM 984 C C . THR A 1 123 ? 6.854 -8.747 -10.108 1.00 96.19 123 THR A C 1
ATOM 986 O O . THR A 1 123 ? 7.975 -8.382 -9.747 1.00 96.19 123 THR A O 1
ATOM 989 N N . PHE A 1 124 ? 5.843 -8.885 -9.246 1.00 97.12 124 PHE A N 1
ATOM 990 C CA . PHE A 1 124 ? 5.996 -8.660 -7.816 1.00 97.12 124 PHE A CA 1
ATOM 991 C C . PHE A 1 124 ? 6.731 -9.829 -7.159 1.00 97.12 124 PHE A C 1
ATOM 993 O O . PHE A 1 124 ? 6.423 -10.990 -7.446 1.00 97.12 124 PHE A O 1
ATOM 1000 N N . PRO A 1 125 ? 7.656 -9.564 -6.221 1.00 97.56 125 PRO A N 1
ATOM 1001 C CA . PRO A 1 125 ? 8.282 -10.626 -5.450 1.00 97.56 125 PRO A CA 1
ATOM 1002 C C . PRO A 1 125 ? 7.244 -11.309 -4.546 1.00 97.56 125 PRO A C 1
ATOM 1004 O O . PRO A 1 125 ? 6.257 -10.699 -4.126 1.00 97.56 125 PRO A O 1
ATOM 1007 N N . ALA A 1 126 ? 7.479 -12.585 -4.227 1.00 97.62 126 ALA A N 1
ATOM 1008 C CA . ALA A 1 126 ? 6.548 -13.398 -3.441 1.00 97.62 126 ALA A CA 1
ATOM 1009 C C . ALA A 1 126 ? 6.075 -12.734 -2.128 1.00 97.62 126 ALA A C 1
ATOM 1011 O O . ALA A 1 126 ? 4.871 -12.786 -1.883 1.00 97.62 126 ALA A O 1
ATOM 1012 N N . PRO A 1 127 ? 6.928 -12.038 -1.342 1.00 98.19 127 PRO A N 1
ATOM 1013 C CA . PRO A 1 127 ? 6.479 -11.342 -0.135 1.00 98.19 127 PRO A CA 1
ATOM 1014 C C . PRO A 1 127 ? 5.373 -10.309 -0.382 1.00 98.19 127 PRO A C 1
ATOM 1016 O O . PRO A 1 127 ? 4.408 -10.247 0.376 1.00 98.19 127 PRO A O 1
ATOM 1019 N N . VAL A 1 128 ? 5.448 -9.533 -1.472 1.00 98.00 128 VAL A N 1
ATOM 1020 C CA . VAL A 1 128 ? 4.401 -8.555 -1.828 1.00 98.00 128 VAL A CA 1
ATOM 1021 C C . VAL A 1 128 ? 3.117 -9.271 -2.239 1.00 98.00 128 VAL A C 1
ATOM 1023 O O . VAL A 1 128 ? 2.028 -8.894 -1.811 1.00 98.00 128 VAL A O 1
ATOM 1026 N N . GLN A 1 129 ? 3.231 -10.332 -3.042 1.00 97.69 129 GLN A N 1
ATOM 1027 C CA . GLN A 1 129 ? 2.064 -11.103 -3.469 1.00 97.69 129 GLN A CA 1
ATOM 1028 C C . GLN A 1 129 ? 1.348 -11.766 -2.285 1.00 97.69 129 GLN A C 1
ATOM 1030 O O . GLN A 1 129 ? 0.119 -11.754 -2.228 1.00 97.69 129 GLN A O 1
ATOM 1035 N N . ASN A 1 130 ? 2.109 -12.341 -1.351 1.00 97.25 130 ASN A N 1
ATOM 1036 C CA . ASN A 1 130 ? 1.592 -12.960 -0.132 1.00 97.25 130 ASN A CA 1
ATOM 1037 C C . ASN A 1 130 ? 0.940 -11.907 0.766 1.00 97.25 130 ASN A C 1
ATOM 1039 O O . ASN A 1 130 ? -0.188 -12.096 1.207 1.00 97.25 130 ASN A O 1
ATOM 1043 N N . PHE A 1 131 ? 1.589 -10.755 0.961 1.00 98.00 131 PHE A N 1
ATOM 1044 C CA . PHE A 1 131 ? 1.006 -9.642 1.707 1.00 98.00 131 PHE A CA 1
ATOM 1045 C C . PHE A 1 131 ? -0.359 -9.231 1.146 1.00 98.00 131 PHE A C 1
ATOM 1047 O O . PHE A 1 131 ? -1.334 -9.155 1.894 1.00 98.00 131 PHE A O 1
ATOM 1054 N N . LEU A 1 132 ? -0.450 -9.042 -0.170 1.00 97.50 132 LEU A N 1
ATOM 1055 C CA . LEU A 1 132 ? -1.685 -8.627 -0.830 1.00 97.50 132 LEU A CA 1
ATOM 1056 C C . LEU A 1 132 ? -2.792 -9.687 -0.771 1.00 97.50 132 LEU A C 1
ATOM 1058 O O . LEU A 1 132 ? -3.973 -9.352 -0.668 1.00 97.50 132 LEU A O 1
ATOM 1062 N N . ARG A 1 133 ? -2.421 -10.968 -0.833 1.00 96.25 133 ARG A N 1
ATOM 1063 C CA . ARG A 1 133 ? -3.365 -12.092 -0.833 1.00 96.25 133 ARG A CA 1
ATOM 1064 C C . ARG A 1 133 ? -3.843 -12.474 0.561 1.00 96.25 133 ARG A C 1
ATOM 1066 O O . ARG A 1 133 ? -5.004 -12.840 0.718 1.00 96.25 133 ARG A O 1
ATOM 1073 N N . ASP A 1 134 ? -2.959 -12.411 1.548 1.00 95.88 134 ASP A N 1
ATOM 1074 C CA . ASP A 1 134 ? -3.157 -13.074 2.836 1.00 95.88 134 ASP A CA 1
ATOM 1075 C C . ASP A 1 134 ? -3.234 -12.078 4.004 1.00 95.88 134 ASP A C 1
ATOM 1077 O O . ASP A 1 134 ? -3.945 -12.335 4.986 1.00 95.88 134 ASP A O 1
ATOM 1081 N N . THR A 1 135 ? -2.585 -10.912 3.885 1.00 96.56 135 THR A N 1
ATOM 1082 C CA . THR A 1 135 ? -2.540 -9.874 4.929 1.00 96.56 135 THR A CA 1
ATOM 1083 C C . THR A 1 135 ? -3.578 -8.785 4.672 1.00 96.56 135 THR A C 1
ATOM 1085 O O . THR A 1 135 ? -4.554 -8.710 5.424 1.00 96.56 135 THR A O 1
ATOM 1088 N N . HIS A 1 136 ? -3.394 -7.990 3.611 1.00 97.88 136 HIS A N 1
ATOM 1089 C CA . HIS A 1 136 ? -4.259 -6.868 3.225 1.00 97.88 136 HIS A CA 1
ATOM 1090 C C . HIS A 1 136 ? -4.266 -6.686 1.708 1.00 97.88 136 HIS A C 1
ATOM 1092 O O . HIS A 1 136 ? -3.198 -6.516 1.133 1.00 97.88 136 HIS A O 1
ATOM 1098 N N . ALA A 1 137 ? -5.435 -6.613 1.060 1.00 96.81 137 ALA A N 1
ATOM 1099 C CA . ALA A 1 137 ? -5.555 -6.348 -0.388 1.00 96.81 137 ALA A CA 1
ATOM 1100 C C . ALA A 1 137 ? -5.307 -4.866 -0.743 1.00 96.81 137 ALA A C 1
ATOM 1102 O O . ALA A 1 137 ? -6.123 -4.223 -1.404 1.00 96.81 137 ALA A O 1
ATOM 1103 N N . GLY A 1 138 ? -4.196 -4.322 -0.261 1.00 97.56 138 GLY A N 1
ATOM 1104 C CA . GLY A 1 138 ? -3.820 -2.916 -0.311 1.00 97.56 138 GLY A CA 1
ATOM 1105 C C . GLY A 1 138 ? -3.491 -2.391 1.087 1.00 97.56 138 GLY A C 1
ATOM 1106 O O . GLY A 1 138 ? -4.106 -2.795 2.078 1.00 97.56 138 GLY A O 1
ATOM 1107 N N . PHE A 1 139 ? -2.521 -1.488 1.160 1.00 98.38 139 PHE A N 1
ATOM 1108 C CA . PHE A 1 139 ? -2.089 -0.803 2.368 1.00 98.38 139 PHE A CA 1
ATOM 1109 C C . PHE A 1 139 ? -1.480 0.557 2.010 1.00 98.38 139 PHE A C 1
ATOM 1111 O O . PHE A 1 139 ? -0.333 0.609 1.582 1.00 98.38 139 PHE A O 1
ATOM 1118 N N . THR A 1 140 ? -2.223 1.651 2.166 1.00 97.56 140 THR A N 1
ATOM 1119 C CA . THR A 1 140 ? -1.830 2.987 1.669 1.00 97.56 140 THR A CA 1
ATOM 1120 C C . THR A 1 140 ? -2.101 4.081 2.694 1.00 97.56 140 THR A C 1
ATOM 1122 O O . THR A 1 140 ? -2.701 3.851 3.744 1.00 97.56 140 THR A O 1
ATOM 1125 N N . ALA A 1 141 ? -1.715 5.310 2.370 1.00 95.50 141 ALA A N 1
ATOM 1126 C CA . ALA A 1 141 ? -2.220 6.506 3.017 1.00 95.50 141 ALA A CA 1
ATOM 1127 C C . ALA A 1 141 ? -3.722 6.735 2.788 1.00 95.50 141 ALA A C 1
ATOM 1129 O O . ALA A 1 141 ? -4.391 6.004 2.053 1.00 95.50 141 ALA A O 1
ATOM 1130 N N . THR A 1 142 ? -4.259 7.754 3.465 1.00 93.44 142 THR A N 1
ATOM 1131 C CA . THR A 1 142 ? -5.686 8.113 3.437 1.00 93.44 142 THR A CA 1
ATOM 1132 C C . THR A 1 142 ? -6.144 8.714 2.106 1.00 93.44 142 THR A C 1
ATOM 1134 O O . THR A 1 142 ? -7.343 8.867 1.891 1.00 93.44 142 THR A O 1
ATOM 1137 N N . ASP A 1 143 ? -5.211 8.987 1.191 1.00 92.12 143 ASP A N 1
ATOM 1138 C CA . ASP A 1 143 ? -5.472 9.327 -0.213 1.00 92.12 143 ASP A CA 1
ATOM 1139 C C . ASP A 1 143 ? -5.713 8.099 -1.113 1.00 92.12 143 ASP A C 1
ATOM 1141 O O . ASP A 1 143 ? -6.116 8.259 -2.260 1.00 92.12 143 ASP A O 1
ATOM 1145 N N . TRP A 1 144 ? -5.545 6.892 -0.557 1.00 92.69 144 TRP A N 1
ATOM 1146 C CA . TRP A 1 144 ? -5.803 5.575 -1.157 1.00 92.69 144 TRP A CA 1
ATOM 1147 C C . TRP A 1 144 ? -4.757 5.096 -2.166 1.00 92.69 144 TRP A C 1
ATOM 1149 O O . TRP A 1 144 ? -4.920 4.020 -2.738 1.00 92.69 144 TRP A O 1
ATOM 1159 N N . GLU A 1 145 ? -3.684 5.857 -2.361 1.00 94.44 145 GLU A N 1
ATOM 1160 C CA . GLU A 1 145 ? -2.708 5.592 -3.423 1.00 94.44 145 GLU A CA 1
ATOM 1161 C C . GLU A 1 145 ? -1.250 5.711 -2.973 1.00 94.44 145 GLU A C 1
ATOM 1163 O O . GLU A 1 145 ? -0.381 5.003 -3.489 1.00 94.44 145 GLU A O 1
ATOM 1168 N N . SER A 1 146 ? -0.973 6.566 -1.986 1.00 96.00 146 SER A N 1
ATOM 1169 C CA . SER A 1 146 ? 0.401 6.919 -1.643 1.00 96.00 146 SER A CA 1
ATOM 1170 C C . SER A 1 146 ? 0.956 6.115 -0.470 1.00 96.00 146 SER A C 1
ATOM 1172 O O . SER A 1 146 ? 0.219 5.588 0.367 1.00 96.00 146 SER A O 1
ATOM 1174 N N . TYR A 1 147 ? 2.286 6.098 -0.352 1.00 97.25 147 TYR A N 1
ATOM 1175 C CA . TYR A 1 147 ? 3.022 5.621 0.829 1.00 97.25 147 TYR A CA 1
ATOM 1176 C C . TYR A 1 147 ? 2.730 4.173 1.244 1.00 97.25 147 TYR A C 1
ATOM 1178 O O . TYR A 1 147 ? 2.711 3.842 2.435 1.00 97.25 147 TYR A O 1
ATOM 1186 N N . GLY A 1 148 ? 2.486 3.318 0.257 1.00 97.38 148 GLY A N 1
ATOM 1187 C CA . GLY A 1 148 ? 2.232 1.897 0.443 1.00 97.38 148 GLY A CA 1
ATOM 1188 C C . GLY A 1 148 ? 1.493 1.288 -0.748 1.00 97.38 148 GLY A C 1
ATOM 1189 O O . GLY A 1 148 ? 1.098 1.990 -1.674 1.00 97.38 148 GLY A O 1
ATOM 1190 N N . VAL A 1 149 ? 1.351 -0.032 -0.765 1.00 97.88 149 VAL A N 1
ATOM 1191 C CA . VAL A 1 149 ? 0.872 -0.762 -1.945 1.00 97.88 149 VAL A CA 1
ATOM 1192 C C . VAL A 1 149 ? -0.626 -0.535 -2.159 1.00 97.88 149 VAL A C 1
ATOM 1194 O O . VAL A 1 149 ? -1.428 -0.835 -1.278 1.00 97.88 149 VAL A O 1
ATOM 1197 N N . MET A 1 150 ? -1.013 -0.042 -3.333 1.00 97.06 150 MET A N 1
ATOM 1198 C CA . MET A 1 150 ? -2.412 0.142 -3.725 1.00 97.06 150 MET A CA 1
ATOM 1199 C C . MET A 1 150 ? -3.178 -1.180 -3.772 1.00 97.06 150 MET A C 1
ATOM 1201 O O . MET A 1 150 ? -2.608 -2.276 -3.742 1.00 97.06 150 MET A O 1
ATOM 1205 N N . ARG A 1 151 ? -4.503 -1.085 -3.884 1.00 94.88 151 ARG A N 1
ATOM 1206 C CA . ARG A 1 151 ? -5.324 -2.263 -4.154 1.00 94.88 151 ARG A CA 1
ATOM 1207 C C . ARG A 1 151 ? -4.983 -2.801 -5.546 1.00 94.88 151 ARG A C 1
ATOM 1209 O O . ARG A 1 151 ? -4.937 -2.019 -6.491 1.00 94.88 151 ARG A O 1
ATOM 1216 N N . PRO A 1 152 ? -4.847 -4.122 -5.723 1.00 95.19 152 PRO A N 1
ATOM 1217 C CA . PRO A 1 152 ? -4.568 -4.701 -7.039 1.00 95.19 152 PRO A CA 1
ATOM 1218 C C . PRO A 1 152 ? -5.612 -4.390 -8.115 1.00 95.19 152 PRO A C 1
ATOM 1220 O O . PRO A 1 152 ? -5.265 -4.312 -9.288 1.00 95.19 152 PRO A O 1
ATOM 1223 N N . SER A 1 153 ? -6.870 -4.144 -7.732 1.00 92.31 153 SER A N 1
ATOM 1224 C CA . SER A 1 153 ? -7.917 -3.677 -8.653 1.00 92.31 153 SER A CA 1
ATOM 1225 C C . SER A 1 153 ? -7.661 -2.290 -9.244 1.00 92.31 153 SER A C 1
ATOM 1227 O O . SER A 1 153 ? -8.284 -1.941 -10.241 1.00 92.31 153 SER A O 1
ATOM 1229 N N . ASP A 1 154 ? -6.794 -1.511 -8.601 1.00 93.06 154 ASP A N 1
ATOM 1230 C CA . ASP A 1 154 ? -6.469 -0.131 -8.956 1.00 93.06 154 ASP A CA 1
ATOM 1231 C C . ASP A 1 154 ? -5.086 -0.053 -9.636 1.00 93.06 154 ASP A C 1
ATOM 1233 O O . ASP A 1 154 ? -4.588 1.033 -9.917 1.00 93.06 154 ASP A O 1
ATOM 1237 N N . PHE A 1 155 ? -4.448 -1.201 -9.905 1.00 95.44 155 PHE A N 1
ATOM 1238 C CA . PHE A 1 155 ? -3.204 -1.251 -10.666 1.00 95.44 155 PHE A CA 1
ATOM 1239 C C . PHE A 1 155 ? -3.475 -0.946 -12.135 1.00 95.44 155 PHE A C 1
ATOM 1241 O O . PHE A 1 155 ? -4.171 -1.687 -12.832 1.00 95.44 155 PHE A O 1
ATOM 1248 N N . GLU A 1 156 ? -2.840 0.113 -12.611 1.00 95.75 156 GLU A N 1
ATOM 1249 C CA . GLU A 1 156 ? -2.880 0.561 -13.995 1.00 95.75 156 GLU A CA 1
ATOM 1250 C C . GLU A 1 156 ? -1.451 0.661 -14.523 1.00 95.75 156 GLU A C 1
ATOM 1252 O O . GLU A 1 156 ? -0.489 0.873 -13.776 1.00 95.75 156 GLU A O 1
ATOM 1257 N N . THR A 1 157 ? -1.282 0.504 -15.832 1.00 96.88 157 THR A N 1
ATOM 1258 C CA . THR A 1 157 ? -0.016 0.886 -16.451 1.00 96.88 157 THR A CA 1
ATOM 1259 C C . THR A 1 157 ? 0.169 2.400 -16.368 1.00 96.88 157 THR A C 1
ATOM 1261 O O . THR A 1 157 ? -0.802 3.151 -16.347 1.00 96.88 157 THR A O 1
ATOM 1264 N N . PHE A 1 158 ? 1.410 2.882 -16.371 1.00 96.25 158 PHE A N 1
ATOM 1265 C CA . PHE A 1 158 ? 1.711 4.312 -16.340 1.00 96.25 158 PHE A CA 1
ATOM 1266 C C . PHE A 1 158 ? 1.048 5.051 -17.513 1.00 96.25 158 PHE A C 1
ATOM 1268 O O . PHE A 1 158 ? 0.598 6.186 -17.377 1.00 96.25 158 PHE A O 1
ATOM 1275 N N . ALA A 1 159 ? 0.927 4.375 -18.659 1.00 96.56 159 ALA A N 1
ATOM 1276 C CA . ALA A 1 159 ? 0.188 4.876 -19.809 1.00 96.56 159 ALA A CA 1
ATOM 1277 C C . ALA A 1 159 ? -1.323 5.009 -19.536 1.00 96.56 159 ALA A C 1
ATOM 1279 O O . ALA A 1 159 ? -1.897 6.053 -19.831 1.00 96.56 159 ALA A O 1
ATOM 1280 N N . GLU A 1 160 ? -1.959 3.989 -18.951 1.00 96.50 160 GLU A N 1
ATOM 1281 C CA . GLU A 1 160 ? -3.383 4.017 -18.574 1.00 96.50 160 GLU A CA 1
ATOM 1282 C C . GLU A 1 160 ? -3.667 5.092 -17.519 1.00 96.50 160 GLU A C 1
ATOM 1284 O O . GLU A 1 160 ? -4.596 5.877 -17.703 1.00 96.50 160 GLU A O 1
ATOM 1289 N N . TYR A 1 161 ? -2.808 5.203 -16.500 1.00 93.50 161 TYR A N 1
ATOM 1290 C CA . TYR A 1 161 ? -2.895 6.234 -15.463 1.00 93.50 161 TYR A CA 1
ATOM 1291 C C . TYR A 1 161 ? -2.845 7.654 -16.059 1.00 93.50 161 TYR A C 1
ATOM 1293 O O . TYR A 1 161 ? -3.528 8.567 -15.600 1.00 93.50 161 TYR A O 1
ATOM 1301 N N . GLY A 1 162 ? -2.054 7.844 -17.122 1.00 93.25 162 GLY A N 1
ATOM 1302 C CA . GLY A 1 162 ? -1.971 9.094 -17.881 1.00 93.25 162 GLY A CA 1
ATOM 1303 C C . GLY A 1 162 ? -3.080 9.312 -18.919 1.00 93.25 162 GLY A C 1
ATOM 1304 O O . GLY A 1 162 ? -2.985 10.273 -19.677 1.00 93.25 162 GLY A O 1
ATOM 1305 N N . GLU A 1 163 ? -4.094 8.442 -18.989 1.00 95.94 163 GLU A N 1
ATOM 1306 C CA . GLU A 1 163 ? -5.166 8.435 -20.002 1.00 95.94 163 GLU A CA 1
ATOM 1307 C C . GLU A 1 163 ? -4.689 8.155 -21.449 1.00 95.94 163 GLU A C 1
ATOM 1309 O O . GLU A 1 163 ? -5.348 8.518 -22.426 1.00 95.94 163 GLU A O 1
ATOM 1314 N N . TRP A 1 164 ? -3.566 7.443 -21.603 1.00 96.62 164 TRP A N 1
ATOM 1315 C CA . TRP A 1 164 ? -2.977 7.019 -22.882 1.00 96.62 164 TRP A CA 1
ATOM 1316 C C . TRP A 1 164 ? -2.839 5.486 -22.967 1.00 96.62 164 TRP A C 1
ATOM 1318 O O . TRP A 1 164 ? -1.720 4.977 -23.007 1.00 96.62 164 TRP A O 1
ATOM 1328 N N . PRO A 1 165 ? -3.936 4.707 -23.025 1.00 95.44 165 PRO A N 1
ATOM 1329 C CA . PRO A 1 165 ? -3.886 3.241 -22.901 1.00 95.44 165 PRO A CA 1
ATOM 1330 C C . PRO A 1 165 ? -3.032 2.535 -23.972 1.00 95.44 165 PRO A C 1
ATOM 1332 O O . PRO A 1 165 ? -2.491 1.459 -23.724 1.00 95.44 165 PRO A O 1
ATOM 1335 N N . ASP A 1 166 ? -2.867 3.155 -25.143 1.00 96.06 166 ASP A N 1
ATOM 1336 C CA . ASP A 1 166 ? -2.060 2.626 -26.250 1.00 96.06 166 ASP A CA 1
ATOM 1337 C C . ASP A 1 166 ? -0.581 3.067 -26.205 1.00 96.06 166 ASP A C 1
ATOM 1339 O O . ASP A 1 166 ? 0.202 2.704 -27.084 1.00 96.06 166 ASP A O 1
ATOM 1343 N N . GLY A 1 167 ? -0.180 3.832 -25.184 1.00 96.44 167 GLY A N 1
ATOM 1344 C CA . GLY A 1 167 ? 1.168 4.375 -25.014 1.00 96.44 167 GLY A CA 1
ATOM 1345 C C . GLY A 1 167 ? 1.205 5.900 -25.045 1.00 96.44 167 GLY A C 1
ATOM 1346 O O . GLY A 1 167 ? 0.449 6.552 -25.766 1.00 96.44 167 GLY A O 1
ATOM 1347 N N . ILE A 1 168 ? 2.113 6.473 -24.251 1.00 96.00 168 ILE A N 1
ATOM 1348 C CA . ILE A 1 168 ? 2.266 7.928 -24.134 1.00 96.00 168 ILE A CA 1
ATOM 1349 C C . ILE A 1 168 ? 2.969 8.444 -25.404 1.00 96.00 168 ILE A C 1
ATOM 1351 O O . ILE A 1 168 ? 4.046 7.944 -25.743 1.00 96.00 168 ILE A O 1
ATOM 1355 N N . PRO A 1 169 ? 2.405 9.433 -26.124 1.00 95.00 169 PRO A N 1
ATOM 1356 C CA . PRO A 1 169 ? 3.041 9.986 -27.316 1.00 95.00 169 PRO A CA 1
ATOM 1357 C C . PRO A 1 169 ? 4.450 10.520 -27.028 1.00 95.00 169 PRO A C 1
ATOM 1359 O O . PRO A 1 169 ? 4.641 11.302 -26.101 1.00 95.00 169 PRO A O 1
ATOM 1362 N N . GLY A 1 170 ? 5.426 10.107 -27.839 1.00 91.69 170 GLY A N 1
ATOM 1363 C CA . GLY A 1 170 ? 6.825 10.530 -27.714 1.00 91.69 170 GLY A CA 1
ATOM 1364 C C . GLY A 1 170 ? 7.614 9.867 -26.579 1.00 91.69 170 GLY A C 1
ATOM 1365 O O . GLY A 1 170 ? 8.772 10.207 -26.375 1.00 91.69 170 GLY A O 1
ATOM 1366 N N . TRP A 1 171 ? 7.034 8.897 -25.859 1.00 93.12 171 TRP A N 1
ATOM 1367 C CA . TRP A 1 171 ? 7.683 8.219 -24.723 1.00 93.12 171 TRP A CA 1
ATOM 1368 C C . TRP A 1 171 ? 9.040 7.576 -25.051 1.00 93.12 171 TRP A C 1
ATOM 1370 O O . TRP A 1 171 ? 9.927 7.511 -24.199 1.00 93.12 171 TRP A O 1
ATOM 1380 N N . MET A 1 172 ? 9.177 7.086 -26.284 1.00 91.25 172 MET A N 1
ATOM 1381 C CA . MET A 1 172 ? 10.372 6.404 -26.787 1.00 91.25 172 MET A CA 1
ATOM 1382 C C . MET A 1 172 ? 11.218 7.288 -27.716 1.00 91.25 172 MET A C 1
ATOM 1384 O O . MET A 1 172 ? 12.205 6.810 -28.278 1.00 91.25 172 MET A O 1
ATOM 1388 N N . ASP A 1 173 ? 10.852 8.560 -27.901 1.00 90.81 173 ASP A N 1
ATOM 1389 C CA . ASP A 1 173 ? 11.598 9.472 -28.769 1.00 90.81 173 ASP A CA 1
ATOM 1390 C C . ASP A 1 173 ? 12.996 9.723 -28.181 1.00 90.81 173 ASP A C 1
ATOM 1392 O O . ASP A 1 173 ? 13.138 10.029 -26.999 1.00 90.81 173 ASP A O 1
ATOM 1396 N N . GLY A 1 174 ? 14.042 9.592 -29.003 1.00 85.69 174 GLY A N 1
ATOM 1397 C CA . GLY A 1 174 ? 15.436 9.721 -28.558 1.00 85.69 174 GLY A CA 1
ATOM 1398 C C . GLY A 1 174 ? 16.027 8.470 -27.895 1.00 85.69 174 GLY A C 1
ATOM 1399 O O . GLY A 1 174 ? 17.185 8.499 -27.481 1.00 85.69 174 GLY A O 1
ATOM 1400 N N . TYR A 1 175 ? 15.263 7.374 -27.831 1.00 87.00 175 TYR A N 1
ATOM 1401 C CA . TYR A 1 175 ? 15.700 6.067 -27.335 1.00 87.00 175 TYR A CA 1
ATOM 1402 C C . TYR A 1 175 ? 15.651 5.010 -28.448 1.00 87.00 175 TYR A C 1
ATOM 1404 O O . TYR A 1 175 ? 15.174 3.893 -28.240 1.00 87.00 175 TYR A O 1
ATOM 1412 N N . GLU A 1 176 ? 16.115 5.343 -29.660 1.00 84.62 176 GLU A N 1
ATOM 1413 C CA . GLU A 1 176 ? 15.949 4.486 -30.847 1.00 84.62 176 GLU A CA 1
ATOM 1414 C C . GLU A 1 176 ? 16.663 3.134 -30.734 1.00 84.62 176 GLU A C 1
ATOM 1416 O O . GLU A 1 176 ? 16.263 2.166 -31.383 1.00 84.62 176 GLU A O 1
ATOM 1421 N N . ASP A 1 177 ? 17.717 3.051 -29.921 1.00 87.44 177 ASP A N 1
ATOM 1422 C CA . ASP A 1 177 ? 18.395 1.787 -29.632 1.00 87.44 177 ASP A CA 1
ATOM 1423 C C . ASP A 1 177 ? 17.801 1.025 -28.435 1.00 87.44 177 ASP A C 1
ATOM 1425 O O . ASP A 1 177 ? 18.225 -0.097 -28.154 1.00 87.44 177 ASP A O 1
ATOM 1429 N N . GLY A 1 178 ? 16.771 1.587 -27.793 1.00 86.81 178 GLY A N 1
ATOM 1430 C CA . GLY A 1 178 ? 15.990 0.964 -26.729 1.00 86.81 178 GLY A CA 1
ATOM 1431 C C . GLY A 1 178 ? 16.600 1.083 -25.335 1.00 86.81 178 GLY A C 1
ATOM 1432 O O . GLY A 1 178 ? 16.174 0.352 -24.438 1.00 86.81 178 GLY A O 1
ATOM 1433 N N . TYR A 1 179 ? 17.586 1.959 -25.132 1.00 89.06 179 TYR A N 1
ATOM 1434 C CA . TYR A 1 179 ? 18.253 2.120 -23.841 1.00 89.06 179 TYR A CA 1
ATOM 1435 C C . TYR A 1 179 ? 18.289 3.571 -23.374 1.00 89.06 179 TYR A C 1
ATOM 1437 O O . TYR A 1 179 ? 18.608 4.472 -24.142 1.00 89.06 179 TYR A O 1
ATOM 1445 N N . ASP A 1 180 ? 18.069 3.752 -22.079 1.00 88.12 180 ASP A N 1
ATOM 1446 C CA . ASP A 1 180 ? 18.294 4.988 -21.341 1.00 88.12 180 ASP A CA 1
ATOM 1447 C C . ASP A 1 180 ? 19.701 4.997 -20.716 1.00 88.12 180 ASP A C 1
ATOM 1449 O O . ASP A 1 180 ? 20.328 3.941 -20.568 1.00 88.12 180 ASP A O 1
ATOM 1453 N N . THR A 1 181 ? 20.206 6.176 -20.356 1.00 86.38 181 THR A N 1
ATOM 1454 C CA . THR A 1 181 ? 21.440 6.333 -19.574 1.00 86.38 181 THR A CA 1
ATOM 1455 C C . THR A 1 181 ? 21.096 6.950 -18.226 1.00 86.38 181 THR A C 1
ATOM 1457 O O . THR A 1 181 ? 20.701 8.112 -18.155 1.00 86.38 181 THR A O 1
ATOM 1460 N N . GLY A 1 182 ? 21.267 6.170 -17.160 1.00 81.56 182 GLY A N 1
ATOM 1461 C CA . GLY A 1 182 ? 20.996 6.594 -15.794 1.00 81.56 182 GLY A CA 1
ATOM 1462 C C . GLY A 1 182 ? 21.899 7.731 -15.322 1.00 81.56 182 GLY A C 1
ATOM 1463 O O . GLY A 1 182 ? 22.942 8.024 -15.912 1.00 81.56 182 GLY A O 1
ATOM 1464 N N . 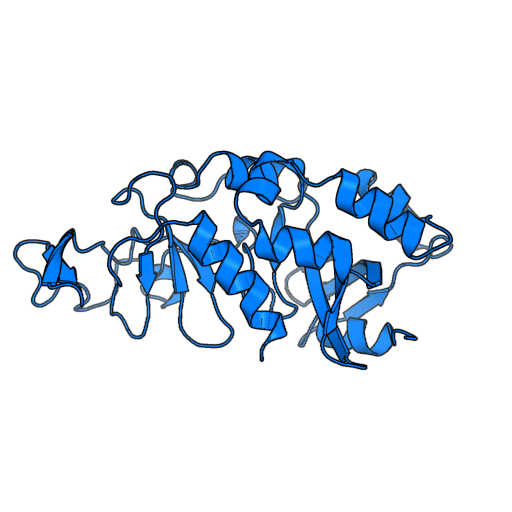TYR A 1 183 ? 21.537 8.351 -14.196 1.00 80.50 183 TYR A N 1
ATOM 1465 C CA . TYR A 1 183 ? 22.369 9.377 -13.548 1.00 80.50 183 TYR A CA 1
ATOM 1466 C C . TYR A 1 183 ? 23.740 8.842 -13.090 1.00 80.50 183 TYR A C 1
ATOM 1468 O O . TYR A 1 183 ? 24.677 9.612 -12.877 1.00 80.50 183 TYR A O 1
ATOM 1476 N N . ASP A 1 184 ? 23.855 7.526 -12.925 1.00 83.06 184 ASP A N 1
ATOM 1477 C CA . ASP A 1 184 ? 25.084 6.785 -12.637 1.00 83.06 184 ASP A CA 1
ATOM 1478 C C . ASP A 1 184 ? 25.974 6.580 -13.879 1.00 83.06 184 ASP A C 1
ATOM 1480 O O . ASP A 1 184 ? 27.121 6.148 -13.756 1.00 83.06 184 ASP A O 1
ATOM 1484 N N . GLY A 1 185 ? 25.478 6.935 -15.067 1.00 83.69 185 GLY A N 1
ATOM 1485 C CA . GLY A 1 185 ? 2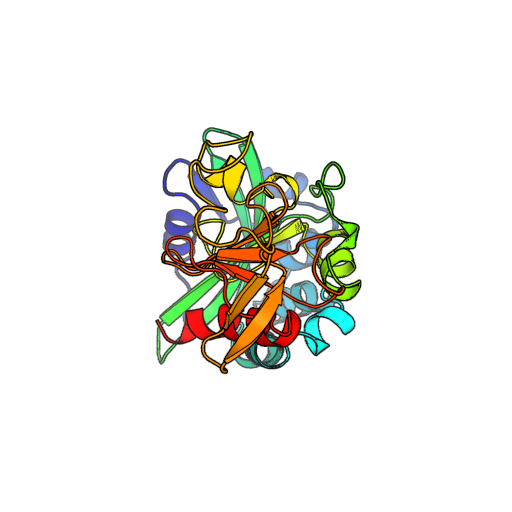6.147 6.749 -16.350 1.00 83.69 185 GLY A CA 1
ATOM 1486 C C . GLY A 1 185 ? 26.015 5.338 -16.928 1.00 83.69 185 GLY A C 1
ATOM 1487 O O . GLY A 1 185 ? 26.605 5.067 -17.978 1.00 83.69 185 GLY A O 1
ATOM 1488 N N . GLU A 1 186 ? 25.268 4.443 -16.280 1.00 87.50 186 GLU A N 1
ATOM 1489 C CA . GLU A 1 186 ? 25.007 3.098 -16.786 1.00 87.50 186 GLU A CA 1
ATOM 1490 C C . GLU A 1 186 ? 23.822 3.084 -17.756 1.00 87.50 186 GLU A C 1
ATOM 1492 O O . GLU A 1 186 ? 22.954 3.958 -17.742 1.00 87.50 186 GLU A O 1
ATOM 1497 N N . ARG A 1 187 ? 23.811 2.095 -18.656 1.00 88.38 187 ARG A N 1
ATOM 1498 C CA . ARG A 1 187 ? 22.764 1.954 -19.670 1.00 88.38 187 ARG A CA 1
ATOM 1499 C C . ARG A 1 187 ? 21.752 0.906 -19.256 1.00 88.38 187 ARG A C 1
ATOM 1501 O O . ARG A 1 187 ? 22.115 -0.246 -19.027 1.00 88.38 187 ARG A O 1
ATOM 1508 N N . TYR A 1 188 ? 20.483 1.278 -19.298 1.00 87.31 188 TYR A N 1
ATOM 1509 C CA . TYR A 1 188 ? 19.371 0.420 -18.909 1.00 87.31 188 TYR A CA 1
ATOM 1510 C C . TYR A 1 188 ? 18.362 0.343 -20.034 1.00 87.31 188 TYR A C 1
ATOM 1512 O O . TYR A 1 188 ? 18.217 1.280 -20.812 1.00 87.31 188 TYR A O 1
ATOM 1520 N N . ARG A 1 189 ? 17.671 -0.787 -20.159 1.00 88.62 189 ARG A N 1
ATOM 1521 C CA . ARG A 1 189 ? 16.631 -0.916 -21.176 1.00 88.62 189 ARG A CA 1
ATOM 1522 C C . ARG A 1 189 ? 15.512 0.077 -20.865 1.00 88.62 189 ARG A C 1
ATOM 1524 O O . ARG A 1 189 ? 14.952 0.038 -19.773 1.00 88.62 189 ARG A O 1
ATOM 1531 N N . ARG A 1 190 ? 15.163 0.925 -21.832 1.00 91.38 190 ARG A N 1
ATOM 1532 C CA . ARG A 1 190 ? 14.007 1.815 -21.716 1.00 91.38 190 ARG A CA 1
ATOM 1533 C C . ARG A 1 190 ? 12.742 0.957 -21.709 1.00 91.38 190 ARG A C 1
ATOM 1535 O O . ARG A 1 190 ? 12.578 0.067 -22.547 1.00 91.38 190 ARG A O 1
ATOM 1542 N N . ILE A 1 191 ? 11.872 1.199 -20.735 1.00 94.19 191 ILE A N 1
ATOM 1543 C CA . ILE A 1 191 ? 10.641 0.433 -20.540 1.00 94.19 191 ILE A CA 1
ATOM 1544 C C . ILE A 1 191 ? 9.486 1.219 -21.152 1.00 94.19 191 ILE A C 1
ATOM 1546 O O . ILE A 1 191 ? 9.339 2.410 -20.895 1.00 94.19 191 ILE A O 1
ATOM 1550 N N . GLU A 1 192 ? 8.658 0.555 -21.953 1.00 95.00 192 GLU A N 1
ATOM 1551 C CA . GLU A 1 192 ? 7.445 1.151 -22.523 1.00 95.00 192 GLU A CA 1
ATOM 1552 C C . GLU A 1 192 ? 6.453 1.548 -21.420 1.00 95.00 192 GLU A C 1
ATOM 1554 O O . GLU A 1 192 ? 6.218 0.777 -20.483 1.00 95.00 192 GLU A O 1
ATOM 1559 N N . SER A 1 193 ? 5.786 2.698 -21.554 1.00 96.44 193 SER A N 1
ATOM 1560 C CA . SER A 1 193 ? 4.819 3.164 -20.547 1.00 96.44 193 SER A CA 1
ATOM 1561 C C . SER A 1 193 ? 3.633 2.209 -20.349 1.00 96.44 193 SER A C 1
ATOM 1563 O O . SER A 1 193 ? 3.068 2.136 -19.262 1.00 96.44 193 SER A O 1
ATOM 1565 N N . THR A 1 194 ? 3.288 1.414 -21.369 1.00 97.00 194 THR A N 1
ATOM 1566 C CA . THR A 1 194 ? 2.240 0.371 -21.325 1.00 97.00 194 THR A CA 1
ATOM 1567 C C . THR A 1 194 ? 2.683 -0.921 -20.624 1.00 97.00 194 THR A C 1
ATOM 1569 O O . THR A 1 194 ? 1.937 -1.908 -20.578 1.00 97.00 194 THR A O 1
ATOM 1572 N N . ARG A 1 195 ? 3.926 -0.960 -20.134 1.00 96.62 195 ARG A N 1
ATOM 1573 C CA . ARG A 1 195 ? 4.540 -2.104 -19.444 1.00 96.62 195 ARG A CA 1
ATOM 1574 C C . ARG A 1 195 ? 4.985 -1.764 -18.021 1.00 96.62 195 ARG A C 1
ATOM 1576 O O . ARG A 1 195 ? 5.286 -2.680 -17.269 1.00 96.62 195 ARG A O 1
ATOM 1583 N N . LEU A 1 196 ? 4.967 -0.488 -17.642 1.00 97.06 196 LEU A N 1
ATOM 1584 C CA . LEU A 1 196 ? 5.188 -0.013 -16.275 1.00 97.06 196 LEU A CA 1
ATOM 1585 C C . LEU A 1 196 ? 3.868 -0.052 -15.507 1.00 97.06 196 LEU A C 1
ATOM 1587 O O . LEU A 1 196 ? 2.999 0.748 -15.811 1.00 97.06 196 LEU A O 1
ATOM 1591 N N . VAL A 1 197 ? 3.692 -0.955 -14.544 1.00 97.44 197 VAL A N 1
ATOM 1592 C CA . VAL A 1 197 ? 2.486 -1.029 -13.697 1.00 97.44 197 VAL A CA 1
ATOM 1593 C C . VAL A 1 197 ? 2.703 -0.234 -12.427 1.00 97.44 197 VAL A C 1
ATOM 1595 O O . VAL A 1 197 ? 3.547 -0.607 -11.613 1.00 97.44 197 VAL A O 1
ATOM 1598 N N . VAL A 1 198 ? 1.917 0.824 -12.252 1.00 97.31 198 VAL A N 1
ATOM 1599 C CA . VAL A 1 198 ? 1.932 1.677 -11.066 1.00 97.31 198 VAL A CA 1
ATOM 1600 C C . VAL A 1 198 ? 1.254 0.937 -9.918 1.00 97.31 198 VAL A C 1
ATOM 1602 O O . VAL A 1 198 ? 0.102 0.520 -10.032 1.00 97.31 198 VAL A O 1
ATOM 1605 N N . PHE A 1 199 ? 1.961 0.785 -8.799 1.00 97.44 199 PHE A N 1
ATOM 1606 C CA . PHE A 1 199 ? 1.421 0.117 -7.606 1.00 97.44 199 PHE A CA 1
ATOM 1607 C C . PHE A 1 199 ? 1.476 0.968 -6.341 1.00 97.44 199 PHE A C 1
ATOM 1609 O O . PHE A 1 199 ? 0.884 0.589 -5.334 1.00 97.44 199 PHE A O 1
ATOM 1616 N N . THR A 1 200 ? 2.187 2.094 -6.378 1.00 97.56 200 THR A N 1
ATOM 1617 C CA . THR A 1 200 ? 2.165 3.133 -5.347 1.00 97.56 200 THR A CA 1
ATOM 1618 C C . THR A 1 200 ? 2.788 4.419 -5.891 1.00 97.56 200 THR A C 1
ATOM 1620 O O . THR A 1 200 ? 3.365 4.435 -6.986 1.00 97.56 200 THR A O 1
ATOM 1623 N N . LYS A 1 201 ? 2.688 5.493 -5.114 1.00 96.31 201 LYS A N 1
ATOM 1624 C CA . LYS A 1 201 ? 3.372 6.762 -5.345 1.00 96.31 201 LYS A CA 1
ATOM 1625 C C . LYS A 1 201 ? 3.705 7.467 -4.028 1.00 96.31 201 LYS A C 1
ATOM 1627 O O . LYS A 1 201 ? 3.306 7.030 -2.944 1.00 96.31 201 LYS A O 1
ATOM 1632 N N . ASP A 1 202 ? 4.454 8.555 -4.117 1.00 94.88 202 ASP A N 1
ATOM 1633 C CA . ASP A 1 202 ? 4.540 9.528 -3.030 1.00 94.88 202 ASP A CA 1
ATOM 1634 C C . ASP A 1 202 ? 3.359 10.519 -3.064 1.00 94.88 202 ASP A C 1
ATOM 1636 O O . ASP A 1 202 ? 2.478 10.436 -3.916 1.00 94.88 202 ASP A O 1
ATOM 1640 N N . ALA A 1 203 ? 3.333 11.493 -2.148 1.00 88.94 203 ALA A N 1
ATOM 1641 C CA . ALA A 1 203 ? 2.302 12.539 -2.167 1.00 88.94 203 ALA A CA 1
ATOM 1642 C C . ALA A 1 203 ? 2.343 13.446 -3.418 1.00 88.94 203 ALA A C 1
ATOM 1644 O O . ALA A 1 203 ? 1.454 14.281 -3.594 1.00 88.94 203 ALA A O 1
ATOM 1645 N N . GLY A 1 204 ? 3.392 13.347 -4.236 1.00 88.56 204 GLY A N 1
ATOM 1646 C CA . GLY A 1 204 ? 3.614 14.155 -5.423 1.00 88.56 204 GLY A CA 1
ATOM 1647 C C . GLY A 1 204 ? 3.401 13.357 -6.707 1.00 88.56 204 GLY A C 1
ATOM 1648 O O . GLY A 1 204 ? 2.327 12.806 -6.960 1.00 88.56 204 GLY A O 1
ATOM 1649 N N . HIS A 1 205 ? 4.426 13.379 -7.558 1.00 88.62 205 HIS A N 1
ATOM 1650 C CA . HIS A 1 205 ? 4.412 12.805 -8.904 1.00 88.62 205 HIS A CA 1
ATOM 1651 C C . HIS A 1 205 ? 5.498 11.738 -9.098 1.00 88.62 205 HIS A C 1
ATOM 1653 O O . HIS A 1 205 ? 5.880 11.465 -10.234 1.00 88.62 205 HIS A O 1
ATOM 1659 N N . LEU A 1 206 ? 6.017 11.152 -8.010 1.00 96.12 206 LEU A N 1
ATOM 1660 C CA . LEU A 1 206 ? 6.954 10.036 -8.092 1.00 96.12 206 LEU A CA 1
ATOM 1661 C C . LEU A 1 206 ? 6.188 8.714 -8.021 1.00 96.12 206 LEU A C 1
ATOM 1663 O O . LEU A 1 206 ? 5.668 8.332 -6.971 1.00 96.12 206 LEU A O 1
ATOM 1667 N N . PHE A 1 207 ? 6.146 8.001 -9.141 1.00 97.62 207 PHE A N 1
ATOM 1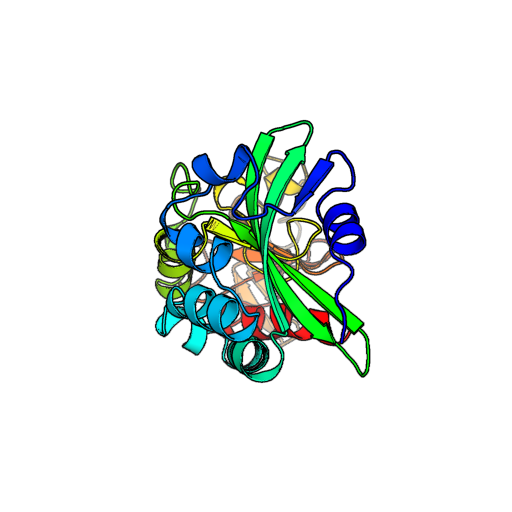668 C CA . PHE A 1 207 ? 5.416 6.746 -9.282 1.00 97.62 207 PHE A CA 1
ATOM 1669 C C . PHE A 1 207 ? 6.353 5.553 -9.171 1.00 97.62 207 PHE A C 1
ATOM 1671 O O . PHE A 1 207 ? 7.425 5.531 -9.773 1.00 97.62 207 PHE A O 1
ATOM 1678 N N . TYR A 1 208 ? 5.917 4.528 -8.448 1.00 98.19 208 TYR A N 1
ATOM 1679 C CA . TYR A 1 208 ? 6.660 3.289 -8.271 1.00 98.19 208 TYR A CA 1
ATOM 1680 C C . TYR A 1 208 ? 6.013 2.219 -9.138 1.00 98.19 208 TYR A C 1
ATOM 1682 O O . TYR A 1 208 ? 4.828 1.897 -8.983 1.00 98.19 208 TYR A O 1
ATOM 1690 N N . CYS A 1 209 ? 6.801 1.689 -10.069 1.00 97.88 209 CYS A N 1
ATOM 1691 C CA . CYS A 1 209 ? 6.321 0.803 -11.111 1.00 97.88 209 CYS A CA 1
ATOM 1692 C C . CYS A 1 209 ? 7.053 -0.538 -11.098 1.00 97.88 209 CYS A C 1
ATOM 1694 O O . CYS A 1 209 ? 8.282 -0.583 -11.051 1.00 97.88 209 CYS A O 1
ATOM 1696 N N . THR A 1 210 ? 6.315 -1.637 -11.233 1.00 97.12 210 THR A N 1
ATOM 1697 C CA . THR A 1 210 ? 6.911 -2.917 -11.645 1.00 97.12 210 THR A CA 1
ATOM 1698 C C . THR A 1 210 ? 6.775 -3.090 -13.155 1.00 97.12 210 THR A C 1
ATOM 1700 O O . THR A 1 210 ? 5.970 -2.421 -13.802 1.00 97.12 210 THR A O 1
ATOM 1703 N N . SER A 1 211 ? 7.576 -3.970 -13.753 1.00 96.94 211 SER A N 1
ATOM 1704 C CA . SER A 1 211 ? 7.479 -4.262 -15.182 1.00 96.94 211 SER A CA 1
ATOM 1705 C C . SER A 1 211 ? 7.995 -5.666 -15.492 1.00 96.94 211 SER A C 1
ATOM 1707 O O . SER A 1 211 ? 8.944 -6.116 -14.854 1.00 96.94 211 SER A O 1
ATOM 1709 N N . PRO A 1 212 ? 7.427 -6.362 -16.495 1.00 96.31 212 PRO A N 1
ATOM 1710 C CA . PRO A 1 212 ? 7.991 -7.603 -17.030 1.00 96.31 212 PRO A CA 1
ATOM 1711 C C . PRO A 1 212 ? 9.372 -7.433 -17.689 1.00 96.31 212 PRO A C 1
ATOM 1713 O O . PRO A 1 212 ? 9.976 -8.431 -18.076 1.00 96.31 212 PRO A O 1
ATOM 1716 N N . ASP A 1 213 ? 9.851 -6.200 -17.879 1.00 95.19 213 ASP A N 1
ATOM 1717 C CA . ASP A 1 213 ? 11.207 -5.906 -18.365 1.00 95.19 213 ASP A CA 1
ATOM 1718 C C . ASP A 1 213 ? 12.227 -5.699 -17.232 1.00 95.19 213 ASP A C 1
ATOM 1720 O O . ASP A 1 213 ? 13.400 -5.461 -17.516 1.00 95.19 213 ASP A O 1
ATOM 1724 N N . LEU A 1 214 ? 11.787 -5.793 -15.974 1.00 95.62 214 LEU A N 1
ATOM 1725 C CA . LEU A 1 214 ? 12.625 -5.756 -14.779 1.00 95.62 214 LEU A CA 1
ATOM 1726 C C . LEU A 1 214 ? 12.819 -7.164 -14.210 1.00 95.62 214 LEU A C 1
ATOM 1728 O O . LEU A 1 214 ? 11.998 -8.060 -14.430 1.00 95.62 214 L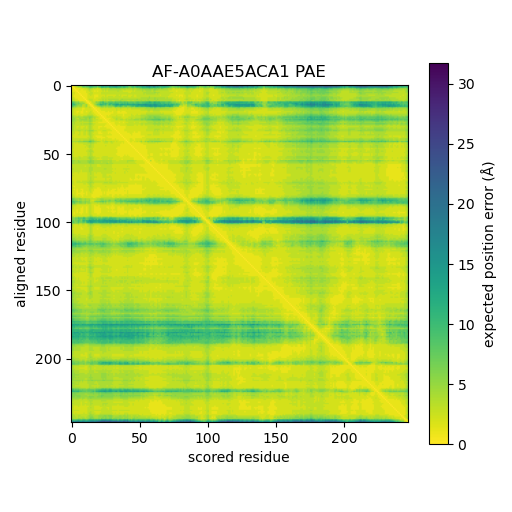EU A O 1
ATOM 1732 N N . GLU A 1 215 ? 13.890 -7.359 -13.443 1.00 96.25 215 GLU A N 1
ATOM 1733 C CA . GLU A 1 215 ? 14.008 -8.560 -12.620 1.00 96.25 215 GLU A CA 1
ATOM 1734 C C . GLU A 1 215 ? 12.968 -8.528 -11.491 1.00 96.25 215 GLU A C 1
ATOM 1736 O O . GLU A 1 215 ? 12.615 -7.471 -10.965 1.00 96.25 215 GLU A O 1
ATOM 1741 N N . VAL A 1 216 ? 12.463 -9.699 -11.095 1.00 97.06 216 VAL A N 1
ATOM 1742 C CA . VAL A 1 216 ? 11.521 -9.791 -9.970 1.00 97.06 216 VAL A CA 1
ATOM 1743 C C . VAL A 1 216 ? 12.204 -9.284 -8.701 1.00 97.06 216 VAL A C 1
ATOM 1745 O O . VAL A 1 216 ? 13.278 -9.760 -8.339 1.00 97.06 216 VAL A O 1
ATOM 1748 N N . GLY A 1 217 ? 11.554 -8.343 -8.017 1.00 95.56 217 GLY A N 1
ATOM 1749 C CA . GLY A 1 217 ? 12.132 -7.640 -6.869 1.00 95.56 217 GLY A CA 1
ATOM 1750 C C . GLY A 1 217 ? 12.814 -6.319 -7.225 1.00 95.56 217 GLY A C 1
ATOM 1751 O O . GLY A 1 217 ? 13.234 -5.612 -6.316 1.00 95.56 217 GLY A O 1
ATOM 1752 N N . GLN A 1 218 ? 12.873 -5.943 -8.505 1.00 97.25 218 GLN A N 1
ATOM 1753 C CA . GLN A 1 218 ? 13.237 -4.590 -8.916 1.00 97.25 218 GLN A CA 1
ATOM 1754 C C . GLN A 1 218 ? 12.009 -3.691 -9.098 1.00 97.25 218 GLN A C 1
ATOM 1756 O O . GLN A 1 218 ? 10.898 -4.150 -9.378 1.00 97.25 218 GLN A O 1
ATOM 1761 N N . VAL A 1 219 ? 12.234 -2.387 -8.972 1.00 97.81 219 VAL A N 1
ATOM 1762 C CA . VAL A 1 219 ? 11.246 -1.330 -9.195 1.00 97.81 219 VAL A CA 1
ATOM 1763 C C . VAL A 1 219 ? 11.833 -0.240 -10.093 1.00 97.81 219 VAL A C 1
ATOM 1765 O O . VAL A 1 219 ? 13.017 0.084 -9.999 1.00 97.81 219 VAL A O 1
ATOM 1768 N N . ALA A 1 220 ? 11.000 0.322 -10.964 1.00 96.38 220 ALA A N 1
ATOM 1769 C CA . ALA A 1 220 ? 11.292 1.534 -11.719 1.00 96.38 220 ALA A CA 1
ATOM 1770 C C . ALA A 1 220 ? 10.564 2.715 -11.072 1.00 96.38 220 ALA A C 1
ATOM 1772 O O . ALA A 1 220 ? 9.364 2.634 -10.799 1.00 96.38 220 ALA A O 1
ATOM 1773 N N . LEU A 1 221 ? 11.285 3.806 -10.834 1.00 96.50 221 LEU A N 1
ATOM 1774 C CA . LEU A 1 221 ? 10.712 5.049 -10.327 1.00 96.50 221 LEU A CA 1
ATOM 1775 C C . LEU A 1 221 ? 10.518 5.995 -11.508 1.00 96.50 221 LEU A C 1
ATOM 1777 O O . LEU A 1 221 ? 11.441 6.189 -12.296 1.00 96.50 221 LEU A O 1
ATOM 1781 N N . VAL A 1 222 ? 9.319 6.552 -11.643 1.00 95.88 222 VAL A N 1
ATOM 1782 C CA . VAL A 1 222 ? 8.956 7.428 -12.760 1.00 95.88 222 VAL A CA 1
ATOM 1783 C C . VAL A 1 222 ? 8.601 8.806 -12.231 1.00 95.88 222 VAL A C 1
ATOM 1785 O O . VAL A 1 222 ? 7.723 8.927 -11.376 1.00 95.88 222 VAL A O 1
ATOM 1788 N N . TYR A 1 223 ? 9.258 9.839 -12.753 1.00 92.44 223 TYR A N 1
ATOM 1789 C CA . TYR A 1 223 ? 9.006 11.236 -12.405 1.00 92.44 223 TYR A CA 1
ATOM 1790 C C . TYR A 1 223 ? 9.069 12.102 -13.665 1.00 92.44 223 TYR A C 1
ATOM 1792 O O . TYR A 1 223 ? 10.046 12.039 -14.401 1.00 92.44 223 TYR A O 1
ATOM 1800 N N . ASP A 1 224 ? 8.016 12.875 -13.947 1.00 85.44 224 ASP A N 1
ATOM 1801 C CA . ASP A 1 224 ? 7.905 13.743 -15.136 1.00 85.44 224 ASP A CA 1
ATOM 1802 C C . ASP A 1 224 ? 8.244 13.060 -16.488 1.00 85.44 224 ASP A C 1
ATOM 1804 O O . ASP A 1 224 ? 8.583 13.713 -17.472 1.00 85.44 224 ASP A O 1
ATOM 1808 N N . GLY A 1 225 ? 8.090 11.732 -16.563 1.00 81.44 225 GLY A N 1
ATOM 1809 C CA . GLY A 1 225 ? 8.372 10.916 -17.751 1.00 81.44 225 GLY A CA 1
ATOM 1810 C C . GLY A 1 225 ? 9.793 10.347 -17.828 1.00 81.44 225 GLY A C 1
ATOM 1811 O O . GLY A 1 225 ? 10.065 9.497 -18.683 1.00 81.44 225 GLY A O 1
ATOM 1812 N N . ASP A 1 226 ? 10.669 10.734 -16.906 1.00 87.50 226 ASP A N 1
ATOM 1813 C CA . ASP A 1 226 ? 11.971 10.108 -16.715 1.00 87.50 226 ASP A CA 1
ATOM 1814 C C . ASP A 1 226 ? 11.817 8.831 -15.889 1.00 87.50 226 ASP A C 1
ATOM 1816 O O . ASP A 1 226 ? 11.020 8.770 -14.950 1.00 87.50 226 ASP A O 1
ATOM 1820 N N . VAL A 1 227 ? 12.563 7.793 -16.269 1.00 91.81 227 VAL A N 1
ATOM 1821 C CA . VAL A 1 227 ? 12.565 6.498 -15.586 1.00 91.81 227 VAL A CA 1
ATOM 1822 C C . VAL A 1 227 ? 13.937 6.321 -14.960 1.00 91.81 227 VAL A C 1
ATOM 1824 O O . VAL A 1 227 ? 14.936 6.203 -15.670 1.00 91.81 227 VAL A O 1
ATOM 1827 N N . ASP A 1 228 ? 13.984 6.307 -13.633 1.00 91.44 228 ASP A N 1
ATOM 1828 C CA . ASP A 1 228 ? 15.214 6.040 -12.898 1.00 91.44 228 ASP A CA 1
ATOM 1829 C C . ASP A 1 228 ? 15.762 4.642 -13.241 1.00 91.44 228 ASP A C 1
ATOM 1831 O O . ASP A 1 228 ? 14.992 3.720 -13.546 1.00 91.44 228 ASP A O 1
ATOM 1835 N N . PRO A 1 229 ? 17.087 4.439 -13.111 1.00 90.94 229 PRO A N 1
ATOM 1836 C CA . PRO A 1 229 ? 17.678 3.107 -13.091 1.00 90.94 229 PRO A CA 1
ATOM 1837 C C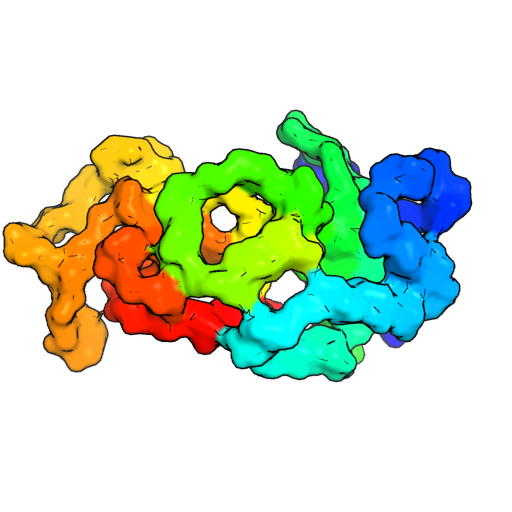 . PRO A 1 229 ? 16.918 2.148 -12.162 1.00 90.94 229 PRO A C 1
ATOM 1839 O O . PRO A 1 229 ? 16.489 2.580 -11.087 1.00 90.94 229 PRO A O 1
ATOM 1842 N N . PRO A 1 230 ? 16.775 0.857 -12.525 1.00 94.19 230 PRO A N 1
ATOM 1843 C CA . PRO A 1 230 ? 16.120 -0.130 -11.674 1.00 94.19 230 PRO A CA 1
ATOM 1844 C C . PRO A 1 230 ? 16.714 -0.169 -10.263 1.00 94.19 230 PRO A C 1
ATOM 1846 O O . PRO A 1 230 ? 17.930 -0.265 -10.093 1.00 94.19 230 PRO A O 1
ATOM 1849 N N . LYS A 1 231 ? 15.848 -0.138 -9.248 1.00 95.69 231 LYS A N 1
ATOM 1850 C CA . LYS A 1 231 ? 16.228 -0.180 -7.827 1.00 95.69 231 LYS A CA 1
ATOM 1851 C C . LYS A 1 231 ? 15.665 -1.422 -7.149 1.00 95.69 231 LYS A C 1
ATOM 1853 O O . LYS A 1 231 ? 14.800 -2.093 -7.705 1.00 95.69 231 LYS A O 1
ATOM 1858 N N . ASP A 1 232 ? 16.145 -1.722 -5.947 1.00 97.62 232 ASP A N 1
ATOM 1859 C CA . ASP A 1 232 ? 15.568 -2.773 -5.104 1.00 97.62 232 ASP A CA 1
ATOM 1860 C C . ASP A 1 232 ? 14.182 -2.347 -4.597 1.00 97.62 232 ASP A C 1
ATOM 1862 O O . ASP A 1 232 ? 14.041 -1.294 -3.973 1.00 97.62 232 ASP A O 1
ATOM 1866 N N . LEU A 1 233 ? 13.156 -3.155 -4.874 1.00 98.25 233 LEU A N 1
ATOM 1867 C CA . LEU A 1 233 ? 11.770 -2.841 -4.525 1.00 98.25 233 LEU A CA 1
ATOM 1868 C C . LEU A 1 233 ? 11.574 -2.750 -3.015 1.00 98.25 233 LEU A C 1
ATOM 1870 O O . LEU A 1 233 ? 10.866 -1.858 -2.555 1.00 98.25 233 LEU A O 1
ATOM 1874 N N . GLY A 1 234 ? 12.178 -3.663 -2.251 1.00 98.19 234 GLY A N 1
ATOM 1875 C CA . GLY A 1 234 ? 12.001 -3.722 -0.804 1.00 98.19 234 GLY A CA 1
ATOM 1876 C C . GLY A 1 234 ? 12.540 -2.474 -0.120 1.00 98.19 234 GLY A C 1
ATOM 1877 O O . GLY A 1 234 ? 11.804 -1.801 0.596 1.00 98.19 234 GLY A O 1
ATOM 1878 N N . ALA A 1 235 ? 13.788 -2.113 -0.422 1.00 98.31 235 ALA A N 1
ATOM 1879 C CA . ALA A 1 235 ? 14.436 -0.923 0.117 1.00 98.31 235 ALA A CA 1
ATOM 1880 C C . ALA A 1 235 ? 13.684 0.369 -0.242 1.00 98.31 235 ALA A C 1
ATOM 1882 O O . ALA A 1 235 ? 13.489 1.235 0.613 1.00 98.31 235 ALA A O 1
ATOM 1883 N N . GLU A 1 236 ? 13.239 0.493 -1.493 1.00 98.38 236 GLU A N 1
ATOM 1884 C CA . GLU A 1 236 ? 12.494 1.657 -1.973 1.00 98.38 236 GLU A CA 1
ATOM 1885 C C . GLU A 1 236 ? 11.094 1.759 -1.348 1.00 98.38 236 GLU A C 1
ATOM 1887 O O . GLU A 1 236 ? 10.671 2.850 -0.960 1.00 98.38 236 GLU A O 1
ATOM 1892 N N . LEU A 1 237 ? 10.391 0.633 -1.184 1.00 98.50 237 LEU A N 1
ATOM 1893 C CA . LEU A 1 237 ? 9.095 0.595 -0.507 1.00 98.50 237 LEU A CA 1
ATOM 1894 C C . LEU A 1 237 ? 9.237 0.906 0.989 1.00 98.50 237 LEU A C 1
ATOM 1896 O O . LEU A 1 237 ? 8.469 1.712 1.512 1.00 98.50 237 LEU A O 1
ATOM 1900 N N . ASP A 1 238 ? 10.231 0.326 1.664 1.00 98.56 238 ASP A N 1
ATOM 1901 C CA . ASP A 1 238 ? 10.523 0.582 3.081 1.00 98.56 238 ASP A CA 1
ATOM 1902 C C . ASP A 1 238 ? 10.766 2.073 3.332 1.00 98.56 238 ASP A C 1
ATOM 1904 O O . ASP A 1 238 ? 10.181 2.693 4.231 1.00 98.56 238 ASP A O 1
ATOM 1908 N N . GLN A 1 239 ? 11.591 2.676 2.471 1.00 97.56 239 GLN A N 1
ATOM 1909 C CA . GLN A 1 239 ? 11.890 4.093 2.545 1.00 97.56 239 GLN A CA 1
ATOM 1910 C C . GLN A 1 239 ? 10.649 4.938 2.253 1.00 97.56 239 GLN A C 1
ATOM 1912 O O . GLN A 1 239 ? 10.378 5.873 3.001 1.00 97.56 239 GLN A O 1
ATOM 1917 N N . LEU A 1 240 ? 9.885 4.625 1.203 1.00 97.50 240 LEU A N 1
ATOM 1918 C CA . LEU A 1 240 ? 8.660 5.348 0.862 1.00 97.50 240 LEU A CA 1
ATOM 1919 C C . LEU A 1 240 ? 7.677 5.350 2.040 1.00 97.50 240 LEU A C 1
ATOM 1921 O O . LEU A 1 240 ? 7.220 6.413 2.454 1.00 97.50 240 LEU A O 1
ATOM 1925 N N . MET A 1 241 ? 7.380 4.181 2.608 1.00 97.50 241 MET A N 1
ATOM 1926 C CA . MET A 1 241 ? 6.436 4.053 3.720 1.00 97.50 241 MET A CA 1
ATOM 1927 C C . MET A 1 241 ? 6.915 4.813 4.963 1.00 97.50 241 MET A C 1
ATOM 1929 O O . MET A 1 241 ? 6.113 5.451 5.642 1.00 97.50 241 MET A O 1
ATOM 1933 N N . THR A 1 242 ? 8.222 4.810 5.231 1.00 95.44 242 THR A N 1
ATOM 1934 C CA . THR A 1 242 ? 8.803 5.531 6.373 1.00 95.44 242 THR A CA 1
ATOM 1935 C C . THR A 1 242 ? 8.825 7.047 6.157 1.00 95.44 242 THR A C 1
ATOM 1937 O O . THR A 1 242 ? 8.488 7.781 7.081 1.00 95.44 242 THR A O 1
ATOM 1940 N N . ARG A 1 243 ? 9.114 7.533 4.936 1.00 92.81 243 ARG A N 1
ATOM 1941 C CA . ARG A 1 243 ? 9.172 8.973 4.601 1.00 92.81 243 ARG A CA 1
ATOM 1942 C C . ARG A 1 243 ? 7.897 9.726 4.950 1.00 92.81 243 ARG A C 1
ATOM 1944 O O . ARG A 1 243 ? 7.966 10.917 5.213 1.00 92.81 243 ARG A O 1
ATOM 1951 N N . ARG A 1 244 ? 6.737 9.063 4.975 1.00 90.06 244 ARG A N 1
ATOM 1952 C CA . ARG A 1 244 ? 5.476 9.694 5.391 1.00 90.06 244 ARG A CA 1
ATOM 1953 C C . ARG A 1 244 ? 5.533 10.269 6.811 1.00 90.06 244 ARG A C 1
ATOM 1955 O O . ARG A 1 244 ? 4.794 11.196 7.116 1.00 90.06 244 ARG A O 1
ATOM 1962 N N . LEU A 1 245 ? 6.393 9.714 7.661 1.00 88.44 245 LEU A N 1
ATOM 1963 C CA . LEU A 1 245 ? 6.646 10.170 9.027 1.00 88.44 245 LEU A CA 1
ATOM 1964 C C . LEU A 1 245 ? 7.689 11.291 9.091 1.00 88.44 245 LEU A C 1
ATOM 1966 O O . LEU A 1 245 ? 8.072 11.662 10.189 1.00 88.44 245 LEU A O 1
ATOM 1970 N N . ASP A 1 246 ? 8.183 11.789 7.958 1.00 78.69 246 ASP A N 1
ATOM 1971 C CA . ASP A 1 246 ? 9.133 12.905 7.888 1.00 78.69 246 ASP A CA 1
ATOM 1972 C C . ASP A 1 246 ? 8.506 14.170 7.264 1.00 78.69 246 ASP A C 1
ATOM 1974 O O . ASP A 1 246 ? 9.174 15.205 7.189 1.00 78.69 246 ASP A O 1
ATOM 1978 N N . VAL A 1 247 ? 7.256 14.090 6.777 1.00 58.59 247 VAL A N 1
ATOM 1979 C CA . VAL A 1 247 ? 6.571 15.159 6.014 1.00 58.59 247 VAL A CA 1
ATOM 1980 C C . VAL A 1 247 ? 5.686 16.036 6.891 1.00 58.59 247 VAL A C 1
ATOM 1982 O O . VAL A 1 247 ? 5.053 15.515 7.838 1.00 58.59 247 VAL A O 1
#

Solvent-accessible surface area (backbone atoms only — not comparable to full-atom values): 13348 Å² total; per-residue (Å²): 134,87,82,63,62,69,59,52,26,56,54,59,36,97,63,59,50,46,42,78,57,45,68,85,42,87,64,45,83,72,54,57,75,90,47,47,57,31,44,62,35,92,43,45,66,50,6,38,53,50,60,54,69,51,57,55,67,64,38,39,67,43,19,53,66,38,43,46,44,58,73,77,33,50,61,35,40,45,42,30,41,38,43,37,93,88,52,72,50,62,34,44,37,42,34,26,58,30,85,96,85,45,68,50,52,36,36,29,29,56,23,92,68,31,75,67,86,43,90,70,57,82,27,52,37,68,39,59,53,46,36,30,57,70,47,24,21,18,38,11,28,50,84,60,38,22,43,30,45,30,34,50,79,71,53,36,27,50,8,45,74,69,76,23,71,92,38,51,87,68,76,62,67,95,30,87,89,43,47,42,71,35,98,87,70,48,78,42,75,58,75,57,42,64,48,28,34,35,43,30,27,48,97,72,67,46,34,38,19,36,28,86,90,48,60,69,42,35,27,35,42,34,44,97,86,46,69,50,62,77,39,58,35,40,63,52,49,20,47,44,42,42,49,65,73,76,111

Radius of gyration: 18.94 Å; Cα contacts (8 Å, |Δi|>4): 471; chains: 1; bounding box: 52×29×56 Å

Nearest PDB structures (foldseek):
  3eps-assembly2_B  TM=1.432E-01  e=1.002E+00  Escherichia coli O157:H7

Sequence (247 aa):
MEIDFDQVAAELTSKGKAELILPDSARAAEVPERWLGVLRGDSAEERRGVALSHWGDDFLEMIPQFAAVLRDQLIDVRVFWVDNPKSRFFVLVYVVGYGEEGHVCWMAWDPASLGDTPRFWDTFPAPVQNFLRDTHAGFTATDWESYGVMRPSDFETFAEYGEWPDGIPGWMDGYEDGYDTGYDGERYRRIESTRLVVFTKDAGHLFYCTSPDLEVGQVALVYDGDVDPPKDLGAELDQLMTRRLDV

pLDDT: mean 93.81, std 5.74, range [58.59, 98.56]

Organism: Mycolicibacterium fortuitum (NCBI:txid1766)

Mean predicted aligned error: 3.89 Å

Foldseek 3Di:
DDDDVVVVQCLLDPAWGKDFDACPDPCVVVPPPLQVQLRPDPDQVSNLVSLCVQADPLLCVLQVLVVVQSVPFFRGKTKMWIGGPPDTAIWIWTWGDFPPPDTFIKTFADLVPLPDQAPPNVLADPSVVCCCNRRGQWIAGSVQAALTFHRSVPKAQQCVVVVRLVFDPCLCPPVVVQWDQAPVRDIDGRDTSNFWIFGHAHPDAWTWTGGPSDHRQWIWIAHPSDTHDIDGNSVVSSCRNVCVSVD

Secondary structure (DSSP, 8-state):
----HHHHHHHS-SSSEEEEPPTTSGGGGGS-GGGHHHHH-SSHHHHHHHHHHTS-HHHHHHSHHHHHHHHHTEEEEEEEEEE-SS-EEEEEEEEEEETTTEEEEEEEE-GGG--SPPTTGGGS-HHHHHIIIII-S-EE-TTSSBSSPPPGGG-EEHHHHTT-TT--TTTTTT-TTSEEE-TTS-EEEPPPTTT-EEEEE-SSS-EEEE-TTSPTTEEEEEETTEEPPPEEHHHHHHHHHHHGGG-